Protein AF-A0A8B6X6P6-F1 (afdb_monomer)

Foldseek 3Di:
DDDDDDPPDPPPPDPDPDQADECCFFVLVVVVVCLVVQAKKWKDFAPRPWDIKIAHNVVQKIACVGPPLLVRLQDTPVRIDIDRDPVNVPDRPDIDGNLLSLLQSLQRNGQLRAHPPDDLFFFKAFCDDDPPVSHDDDPLLVVLNVDRPVGRGGNNVSCVLSVDDSSNSRSSVSSCVSSVRMDGDPPPPPPPPPPDPDPPPDDDDDDDDDDDDDDDDDDDDDDDDDDDDDDDDDDDDDDDDDDDDDDPPDDDDDDDDDDDDDDDDDDDDDPPVVVVSVVVVVVD

pLDDT: mean 73.46, std 26.28, range [28.66, 98.38]

Structure (mmCIF, N/CA/C/O backbone):
data_AF-A0A8B6X6P6-F1
#
_entry.id   AF-A0A8B6X6P6-F1
#
loop_
_atom_site.group_PDB
_atom_site.id
_atom_site.type_symbol
_atom_site.label_atom_id
_atom_site.label_alt_id
_atom_site.label_comp_id
_atom_site.label_asym_id
_atom_site.label_entity_id
_atom_site.label_seq_id
_atom_site.pdbx_PDB_ins_code
_atom_site.Cartn_x
_atom_site.Cartn_y
_atom_site.Cartn_z
_atom_site.occupancy
_atom_site.B_iso_or_equiv
_atom_site.auth_seq_id
_atom_site.auth_comp_id
_atom_site.auth_asym_id
_atom_site.auth_atom_id
_atom_site.pdbx_PDB_model_num
ATOM 1 N N . MET A 1 1 ? -16.900 46.673 -42.560 1.00 40.91 1 MET A N 1
ATOM 2 C CA . MET A 1 1 ? -17.359 46.522 -41.165 1.00 40.91 1 MET A CA 1
ATOM 3 C C . MET A 1 1 ? -17.853 45.088 -41.019 1.00 40.91 1 MET A C 1
ATOM 5 O O . MET A 1 1 ? -18.971 44.802 -41.412 1.00 40.91 1 MET A O 1
ATOM 9 N N . ILE A 1 2 ? -16.971 44.164 -40.625 1.00 42.88 2 ILE A N 1
ATOM 10 C CA . ILE A 1 2 ? -17.280 42.734 -40.453 1.00 42.88 2 ILE A CA 1
ATOM 11 C C . ILE A 1 2 ? -16.933 42.408 -39.001 1.00 42.88 2 ILE A C 1
ATOM 13 O O . ILE A 1 2 ? -15.774 42.523 -38.606 1.00 42.88 2 ILE A O 1
ATOM 17 N N . LEU A 1 3 ? -17.954 42.105 -38.202 1.00 45.19 3 LEU A N 1
ATOM 18 C CA . LEU A 1 3 ? -17.824 41.667 -36.816 1.00 45.19 3 LEU A CA 1
ATOM 19 C C . LEU A 1 3 ? -17.618 40.148 -36.821 1.00 45.19 3 LEU A C 1
ATOM 21 O O . LEU A 1 3 ? -18.523 39.408 -37.199 1.00 45.19 3 LEU A O 1
ATOM 25 N N . ASN A 1 4 ? -16.431 39.696 -36.415 1.00 47.56 4 ASN A N 1
ATOM 26 C CA . ASN A 1 4 ? -16.163 38.285 -36.150 1.00 47.56 4 ASN A CA 1
ATOM 27 C C . ASN A 1 4 ? -16.813 37.891 -34.819 1.00 47.56 4 ASN A C 1
ATOM 29 O O . ASN A 1 4 ? -16.356 38.290 -33.748 1.00 47.56 4 ASN A O 1
ATOM 33 N N . HIS A 1 5 ? -17.879 37.102 -34.918 1.00 50.84 5 HIS A N 1
ATOM 34 C CA . HIS A 1 5 ? -18.354 36.237 -33.848 1.00 50.84 5 HIS A CA 1
ATOM 35 C C . HIS A 1 5 ? -17.460 34.990 -33.738 1.00 50.84 5 HIS A C 1
ATOM 37 O O . HIS A 1 5 ? -16.803 34.599 -34.697 1.00 50.84 5 HIS A O 1
ATOM 43 N N . GLU A 1 6 ? -17.521 34.362 -32.562 1.00 46.78 6 GLU A N 1
ATOM 44 C CA . GLU A 1 6 ? -17.033 33.011 -32.236 1.00 46.78 6 GLU A CA 1
ATOM 45 C C . GLU A 1 6 ? -15.606 32.887 -31.679 1.00 46.78 6 GLU A C 1
ATOM 47 O O . GLU A 1 6 ? -14.701 32.296 -32.257 1.00 46.78 6 GLU A O 1
ATOM 52 N N . VAL A 1 7 ? -15.455 33.336 -30.429 1.00 47.88 7 VAL A N 1
ATOM 53 C CA . VAL A 1 7 ? -14.504 32.744 -29.475 1.00 47.88 7 VAL A CA 1
ATOM 54 C C . VAL A 1 7 ? -15.311 31.988 -28.415 1.00 47.88 7 VAL A C 1
ATOM 56 O O . VAL A 1 7 ? -15.393 32.393 -27.260 1.00 47.88 7 VAL A O 1
ATOM 59 N N . SER A 1 8 ? -15.931 30.873 -28.807 1.00 45.09 8 SER A N 1
ATOM 60 C CA . SER A 1 8 ? -16.431 29.869 -27.859 1.00 45.09 8 SER A CA 1
ATOM 61 C C . SER A 1 8 ? -15.290 28.911 -27.537 1.00 45.09 8 SER A C 1
ATOM 63 O O . SER A 1 8 ? -15.191 27.812 -28.077 1.00 45.09 8 SER A O 1
ATOM 65 N N . ARG A 1 9 ? -14.367 29.357 -26.677 1.00 46.16 9 ARG A N 1
ATOM 66 C CA . ARG A 1 9 ? -13.378 28.466 -26.064 1.00 46.16 9 ARG A CA 1
ATOM 67 C C . ARG A 1 9 ? -14.126 27.470 -25.187 1.00 46.16 9 ARG A C 1
ATOM 69 O O . ARG A 1 9 ? -14.722 27.855 -24.184 1.00 46.16 9 ARG A O 1
ATOM 76 N N . GLY A 1 10 ? -14.068 26.199 -25.577 1.00 40.34 10 GLY A N 1
ATOM 77 C CA . GLY A 1 10 ? -14.493 25.082 -24.751 1.00 40.34 10 GLY A CA 1
ATOM 78 C C . GLY A 1 10 ? -13.786 25.146 -23.403 1.00 40.34 10 GLY A C 1
ATOM 79 O O . GLY A 1 10 ? -12.567 25.001 -23.315 1.00 40.34 10 GLY A O 1
ATOM 80 N N . ILE A 1 11 ? -14.561 25.398 -22.353 1.00 48.38 11 ILE A N 1
ATOM 81 C CA . ILE A 1 11 ? -14.134 25.187 -20.977 1.00 48.38 11 ILE A CA 1
ATOM 82 C C . ILE A 1 11 ? -13.945 23.676 -20.854 1.00 48.38 11 ILE A C 1
ATOM 84 O O . ILE A 1 11 ? -14.919 22.930 -20.779 1.00 48.38 11 ILE A O 1
ATOM 88 N N . ALA A 1 12 ? -12.693 23.216 -20.921 1.00 48.53 12 ALA A N 1
ATOM 89 C CA . ALA A 1 12 ? -12.354 21.835 -20.620 1.00 48.53 12 ALA A CA 1
ATOM 90 C C . ALA A 1 12 ? -12.882 21.533 -19.213 1.00 48.53 12 ALA A C 1
ATOM 92 O O . ALA A 1 12 ? -12.489 22.191 -18.247 1.00 48.53 12 ALA A O 1
ATOM 93 N N . ALA A 1 13 ? -13.833 20.602 -19.120 1.00 45.75 13 ALA A N 1
ATOM 94 C CA . ALA A 1 13 ? -14.430 20.198 -17.860 1.00 45.75 13 ALA A CA 1
ATOM 95 C C . ALA A 1 13 ? -13.309 19.797 -16.896 1.00 45.75 13 ALA A C 1
ATOM 97 O O . ALA A 1 13 ? -12.538 18.879 -17.178 1.00 45.75 13 ALA A O 1
ATOM 98 N N . VAL A 1 14 ? -13.194 20.519 -15.780 1.00 45.69 14 VAL A N 1
ATOM 99 C CA . VAL A 1 14 ? -12.275 20.150 -14.703 1.00 45.69 14 VAL A CA 1
ATOM 100 C C . VAL A 1 14 ? -12.678 18.740 -14.264 1.00 45.69 14 VAL A C 1
ATOM 102 O O . VAL A 1 14 ? -13.837 18.556 -13.882 1.00 45.69 14 VAL A O 1
ATOM 105 N N . PRO A 1 15 ? -11.787 17.736 -14.356 1.00 58.09 15 PRO A N 1
ATOM 106 C CA . PRO A 1 15 ? -12.146 16.374 -13.999 1.00 58.09 15 PRO A CA 1
ATOM 107 C C . PRO A 1 15 ? -12.615 16.357 -12.545 1.00 58.09 15 PRO A C 1
ATOM 109 O O . PRO A 1 15 ? -11.975 16.942 -11.665 1.00 58.09 15 PRO A O 1
ATOM 112 N N . ALA A 1 16 ? -13.765 15.725 -12.308 1.00 6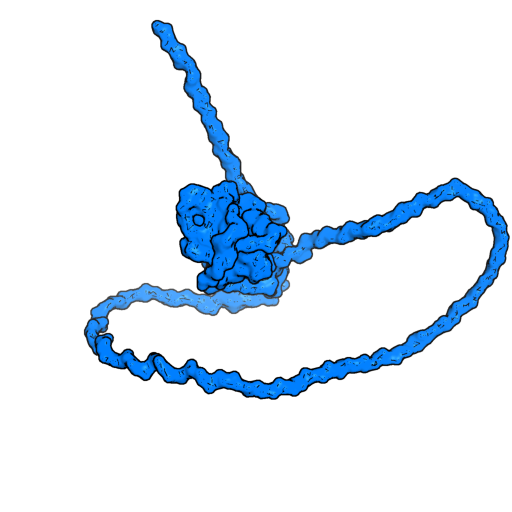7.25 16 ALA A N 1
ATOM 113 C CA . ALA A 1 16 ? -14.307 15.555 -10.971 1.00 67.25 16 ALA A CA 1
ATOM 114 C C . ALA A 1 16 ? -13.226 14.947 -10.067 1.00 67.25 16 ALA A C 1
ATOM 116 O O . ALA A 1 16 ? -12.569 13.974 -10.442 1.00 67.25 16 ALA A O 1
ATOM 117 N N . ARG A 1 17 ? -13.004 15.546 -8.891 1.00 72.62 17 ARG A N 1
ATOM 118 C CA . ARG A 1 17 ? -12.033 15.023 -7.924 1.00 72.62 17 ARG A CA 1
ATOM 119 C C . ARG A 1 17 ? -12.435 13.597 -7.555 1.00 72.62 17 ARG A C 1
ATOM 121 O O . ARG A 1 17 ? -13.562 13.382 -7.114 1.00 72.62 17 ARG A O 1
ATOM 128 N N . ALA A 1 18 ? -11.517 12.650 -7.731 1.00 82.19 18 ALA A N 1
ATOM 129 C CA . ALA A 1 18 ? -11.738 11.269 -7.332 1.00 82.19 18 ALA A CA 1
ATOM 130 C C . ALA A 1 18 ? -12.093 11.207 -5.837 1.00 82.19 18 ALA A C 1
ATOM 132 O O . ALA A 1 18 ? -11.419 11.809 -5.001 1.00 82.19 18 ALA A O 1
ATOM 133 N N . THR A 1 19 ? -13.170 10.499 -5.502 1.00 92.69 19 THR A N 1
ATOM 134 C CA . THR A 1 19 ? -13.645 10.333 -4.117 1.00 92.69 19 THR A CA 1
ATOM 135 C C . THR A 1 19 ? -13.066 9.095 -3.437 1.00 92.69 19 THR A C 1
ATOM 137 O O . THR A 1 19 ? -13.208 8.926 -2.228 1.00 92.69 19 THR A O 1
ATOM 140 N N . THR A 1 20 ? -12.439 8.214 -4.214 1.00 94.06 20 THR A N 1
ATOM 141 C CA . THR A 1 20 ? -11.883 6.931 -3.781 1.00 94.06 20 THR A CA 1
ATOM 142 C C . THR A 1 20 ? -10.526 6.712 -4.428 1.00 94.06 20 THR A C 1
ATOM 144 O O . THR A 1 20 ? -10.289 7.169 -5.544 1.00 94.06 20 THR A O 1
ATOM 147 N N . PHE A 1 21 ? -9.656 5.985 -3.737 1.00 93.69 21 PHE A N 1
ATOM 148 C CA . PHE A 1 21 ? -8.373 5.542 -4.259 1.00 93.69 21 PHE A CA 1
ATOM 149 C C . PHE A 1 21 ? -8.509 4.153 -4.887 1.00 93.69 21 PHE A C 1
ATOM 151 O O . PHE A 1 21 ? -8.857 3.190 -4.200 1.00 93.69 21 PHE A O 1
ATOM 158 N N . GLU A 1 22 ? -8.236 4.048 -6.183 1.00 94.81 22 GLU A N 1
ATOM 159 C CA . GLU A 1 22 ? -8.236 2.788 -6.922 1.00 94.81 22 GLU A CA 1
ATOM 160 C C . GLU A 1 22 ? -6.795 2.327 -7.157 1.00 94.81 22 GLU A C 1
ATOM 162 O O . GLU A 1 22 ? -5.965 3.061 -7.690 1.00 94.81 22 GLU A O 1
ATOM 167 N N . PHE A 1 23 ? -6.477 1.100 -6.738 1.00 93.44 23 PHE A N 1
ATOM 168 C CA . PHE A 1 23 ? -5.120 0.570 -6.874 1.00 93.44 23 PHE A CA 1
ATOM 169 C C . PHE A 1 23 ? -4.709 0.376 -8.338 1.00 93.44 23 PHE A C 1
ATOM 171 O O . PHE A 1 23 ? -3.537 0.585 -8.662 1.00 93.44 23 PHE A O 1
ATOM 178 N N . ALA A 1 24 ? -5.659 0.010 -9.206 1.00 92.56 24 ALA A N 1
ATOM 179 C CA . ALA A 1 24 ? -5.420 -0.220 -10.629 1.00 92.56 24 ALA A CA 1
ATOM 180 C C . ALA A 1 24 ? -4.914 1.042 -11.349 1.00 92.56 24 ALA A C 1
ATOM 182 O O . ALA A 1 24 ? -4.030 0.940 -12.197 1.00 92.56 24 ALA A O 1
ATOM 183 N N . ASP A 1 25 ? -5.383 2.216 -10.922 1.00 91.31 25 ASP A N 1
ATOM 184 C CA . ASP A 1 25 ? -5.021 3.525 -11.479 1.00 91.31 25 ASP A CA 1
ATOM 185 C C . ASP A 1 25 ? -3.768 4.138 -10.828 1.00 91.31 25 ASP A C 1
ATOM 187 O O . ASP A 1 25 ? -3.473 5.322 -10.989 1.00 91.31 25 ASP A O 1
ATOM 191 N N . SER A 1 26 ? -3.004 3.341 -10.078 1.00 93.38 26 SER A N 1
ATOM 192 C CA . SER A 1 26 ? -1.788 3.774 -9.385 1.00 93.38 26 SER A CA 1
ATOM 193 C C . SER A 1 26 ? -0.567 2.951 -9.807 1.00 93.38 26 SER A C 1
ATOM 195 O O . SER A 1 26 ? -0.678 1.946 -10.514 1.00 93.38 26 SER A O 1
ATOM 197 N N . LEU A 1 27 ? 0.617 3.316 -9.301 1.00 94.75 27 LEU A N 1
ATOM 198 C CA . LEU A 1 27 ? 1.827 2.494 -9.431 1.00 94.75 27 LEU A CA 1
ATOM 199 C C . LEU A 1 27 ? 1.611 1.048 -8.932 1.00 94.75 27 LEU A C 1
ATOM 201 O O . LEU A 1 27 ? 2.297 0.137 -9.390 1.00 94.75 27 LEU A O 1
ATOM 205 N N . LEU A 1 28 ? 0.636 0.799 -8.050 1.00 95.38 28 LEU A N 1
ATOM 206 C CA . LEU A 1 28 ? 0.322 -0.561 -7.617 1.00 95.38 28 LEU A CA 1
ATOM 207 C C . LEU A 1 28 ? -0.234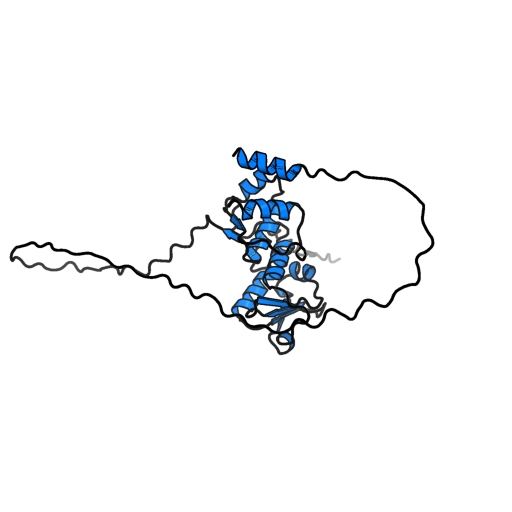 -1.419 -8.761 1.00 95.38 28 LEU A C 1
ATOM 209 O O . LEU A 1 28 ? 0.196 -2.557 -8.903 1.00 95.38 28 LEU A O 1
ATOM 213 N N . GLY A 1 29 ? -1.090 -0.872 -9.629 1.00 95.62 29 GLY A N 1
ATOM 214 C CA . GLY A 1 29 ? -1.592 -1.578 -10.812 1.00 95.62 29 GLY A CA 1
ATOM 215 C C . GLY A 1 29 ? -0.476 -1.955 -11.793 1.00 95.62 29 GLY A C 1
ATOM 216 O O . GLY A 1 29 ? -0.485 -3.042 -12.376 1.00 95.62 29 GLY A O 1
ATOM 217 N N . VAL A 1 30 ? 0.543 -1.097 -11.908 1.00 96.31 30 VAL A N 1
ATOM 218 C CA . VAL A 1 30 ? 1.766 -1.378 -12.678 1.00 96.31 30 VAL A CA 1
ATOM 219 C C . VAL A 1 30 ? 2.563 -2.520 -12.038 1.00 96.31 30 VAL A C 1
ATOM 221 O O . VAL A 1 30 ? 2.990 -3.436 -12.742 1.00 96.31 30 VAL A O 1
ATOM 224 N N . LEU A 1 31 ? 2.735 -2.516 -10.711 1.00 96.69 31 LEU A N 1
ATOM 225 C CA . LEU A 1 31 ? 3.406 -3.610 -10.000 1.00 96.69 31 LEU A CA 1
ATOM 226 C C . LEU A 1 31 ? 2.638 -4.930 -10.115 1.00 96.69 31 LEU A C 1
ATOM 228 O O . LEU A 1 31 ? 3.252 -5.955 -10.391 1.00 96.69 31 LEU A O 1
ATOM 232 N N . ASP A 1 32 ? 1.313 -4.905 -9.997 1.00 96.75 32 ASP A N 1
ATOM 233 C CA . ASP A 1 32 ? 0.463 -6.087 -10.157 1.00 96.75 32 ASP A CA 1
ATOM 234 C C . ASP A 1 32 ? 0.546 -6.647 -11.585 1.00 96.75 32 ASP A C 1
ATOM 236 O O . ASP A 1 32 ? 0.436 -7.855 -11.809 1.00 96.75 32 ASP A O 1
ATOM 240 N N . HIS A 1 33 ? 0.760 -5.791 -12.588 1.00 96.44 33 HIS A N 1
ATOM 241 C CA . HIS A 1 33 ? 1.069 -6.239 -13.943 1.00 96.44 33 HIS A CA 1
ATOM 242 C C . HIS A 1 33 ? 2.438 -6.931 -14.021 1.00 96.44 33 HIS A C 1
ATOM 244 O O . HIS A 1 33 ? 2.524 -8.037 -14.555 1.00 96.44 33 HIS A O 1
ATOM 250 N N . VAL A 1 34 ? 3.489 -6.335 -13.449 1.00 96.69 34 VAL A N 1
ATOM 251 C CA . VAL A 1 34 ? 4.835 -6.938 -13.396 1.00 96.69 34 VAL A CA 1
ATOM 252 C C . VAL A 1 34 ? 4.813 -8.285 -12.664 1.00 96.69 34 VAL A C 1
ATOM 254 O O . VAL A 1 34 ? 5.400 -9.255 -13.146 1.00 96.69 34 VAL A O 1
ATOM 257 N N . GLU A 1 35 ? 4.089 -8.386 -11.549 1.00 96.00 35 GLU A N 1
ATOM 258 C CA . GLU A 1 35 ? 3.930 -9.628 -10.789 1.00 96.00 35 GLU A CA 1
ATOM 259 C C . GLU A 1 35 ? 3.206 -10.716 -11.586 1.00 96.00 35 GLU A C 1
ATOM 261 O O . GLU A 1 35 ? 3.663 -11.859 -11.591 1.00 96.00 35 GLU A O 1
ATOM 266 N N . ARG A 1 36 ? 2.145 -10.370 -12.329 1.00 96.75 36 ARG A N 1
ATOM 267 C CA . ARG A 1 36 ? 1.447 -11.316 -13.218 1.00 96.75 36 ARG A CA 1
ATOM 268 C C . ARG A 1 36 ? 2.322 -11.819 -14.362 1.00 96.75 36 ARG A C 1
ATOM 270 O O . ARG A 1 36 ? 2.241 -12.993 -14.710 1.00 96.75 36 ARG A O 1
ATOM 277 N N . VAL A 1 37 ? 3.152 -10.953 -14.944 1.00 97.00 37 VAL A N 1
ATOM 278 C CA . VAL A 1 37 ? 4.117 -11.346 -15.987 1.00 97.00 37 VAL A CA 1
ATOM 279 C C . VAL A 1 37 ? 5.214 -12.242 -15.398 1.00 97.00 37 VAL A C 1
ATOM 281 O O . VAL A 1 37 ? 5.726 -13.136 -16.074 1.00 97.00 37 VAL A O 1
ATOM 284 N N . GLY A 1 38 ? 5.577 -12.028 -14.130 1.00 95.81 38 GLY A N 1
ATOM 285 C CA . GLY A 1 38 ? 6.521 -12.874 -13.404 1.00 95.81 38 GLY A CA 1
ATOM 286 C C . GLY A 1 38 ? 7.956 -12.775 -13.926 1.00 95.81 38 GLY A C 1
ATOM 287 O O . GLY A 1 38 ? 8.734 -13.717 -13.750 1.00 95.81 38 GLY A O 1
ATOM 288 N N . GLN A 1 39 ? 8.311 -11.668 -14.582 1.00 95.94 39 GLN A N 1
ATOM 289 C CA . GLN A 1 39 ? 9.662 -11.373 -15.064 1.00 95.94 39 GLN A CA 1
ATOM 290 C C . GLN A 1 39 ? 10.191 -10.093 -14.406 1.00 95.94 39 GLN A C 1
ATOM 292 O O . GLN A 1 39 ? 9.396 -9.182 -14.163 1.00 95.94 39 GLN A O 1
ATOM 297 N N . PRO A 1 40 ? 11.506 -9.997 -14.130 1.00 96.56 40 PRO A N 1
ATOM 298 C CA . PRO A 1 40 ? 12.106 -8.749 -13.685 1.00 96.56 40 PRO A CA 1
ATOM 299 C C . PRO A 1 40 ? 11.816 -7.617 -14.670 1.00 96.56 40 PRO A C 1
ATOM 301 O O . PRO A 1 40 ? 11.933 -7.798 -15.883 1.00 96.56 40 PRO A O 1
ATOM 304 N N . ALA A 1 41 ? 11.441 -6.458 -14.142 1.00 96.75 41 ALA A N 1
ATOM 305 C CA . ALA A 1 41 ? 11.107 -5.280 -14.924 1.00 96.75 41 ALA A CA 1
ATOM 306 C C . ALA A 1 41 ? 11.824 -4.051 -14.371 1.00 96.75 41 ALA A C 1
ATOM 308 O O . ALA A 1 41 ? 11.961 -3.885 -13.159 1.00 96.75 41 ALA A O 1
ATOM 309 N N . ARG A 1 42 ? 12.238 -3.157 -15.263 1.00 94.69 42 ARG A N 1
ATOM 310 C CA . ARG A 1 42 ? 12.709 -1.821 -14.921 1.00 94.69 42 ARG A CA 1
ATOM 311 C C . ARG A 1 42 ? 11.618 -0.809 -15.250 1.00 94.69 42 ARG A C 1
ATOM 313 O O . ARG A 1 42 ? 11.131 -0.767 -16.382 1.00 94.69 42 ARG A O 1
ATOM 320 N N . LEU A 1 43 ? 11.247 -0.021 -14.247 1.00 94.62 43 LEU A N 1
ATOM 321 C CA . LEU A 1 43 ? 10.254 1.041 -14.319 1.00 94.62 43 LEU A CA 1
ATOM 322 C C . LEU A 1 43 ? 10.989 2.378 -14.444 1.00 94.62 43 LEU A C 1
ATOM 324 O O . LEU A 1 43 ? 11.832 2.705 -13.606 1.00 94.62 43 LEU A O 1
ATOM 328 N N . THR A 1 44 ? 10.664 3.159 -15.466 1.00 92.88 44 THR A N 1
ATOM 329 C CA . THR A 1 44 ? 11.216 4.501 -15.703 1.00 92.88 44 THR A CA 1
ATOM 330 C C . THR A 1 44 ? 10.092 5.494 -15.973 1.00 92.88 44 THR A C 1
ATOM 332 O O . THR A 1 44 ? 9.011 5.112 -16.414 1.00 92.88 44 THR A O 1
ATOM 335 N N . LEU A 1 45 ? 10.327 6.782 -15.721 1.00 91.50 45 LEU A N 1
ATOM 336 C CA . LEU A 1 45 ? 9.382 7.819 -16.128 1.00 91.50 45 LEU A CA 1
ATOM 337 C C . LEU A 1 45 ? 9.497 8.072 -17.631 1.00 91.50 45 LEU A C 1
ATOM 339 O O . LEU A 1 45 ? 10.594 8.264 -18.173 1.00 91.50 45 LEU A O 1
ATOM 343 N N . ARG A 1 46 ? 8.354 8.108 -18.313 1.00 86.81 46 ARG A N 1
ATOM 344 C CA . ARG A 1 46 ? 8.271 8.514 -19.714 1.00 86.81 46 ARG A CA 1
ATOM 345 C C . ARG A 1 46 ? 8.750 9.959 -19.831 1.00 86.81 46 ARG A C 1
ATOM 347 O O . ARG A 1 46 ? 8.372 10.830 -19.056 1.00 86.81 46 ARG A O 1
ATOM 354 N N . GLY A 1 47 ? 9.654 10.194 -20.778 1.00 82.56 47 GLY A N 1
ATOM 355 C CA . GLY A 1 47 ? 10.374 11.465 -20.910 1.00 82.56 47 GLY A CA 1
ATOM 356 C C . GLY A 1 47 ? 11.788 11.461 -20.322 1.00 82.56 47 GLY A C 1
ATOM 357 O O . GLY A 1 47 ? 12.432 12.506 -20.318 1.00 82.56 47 GLY A O 1
ATOM 358 N N . GLY A 1 48 ? 12.287 10.311 -19.843 1.00 74.44 48 GLY A N 1
ATOM 359 C CA . GLY A 1 48 ? 13.701 10.128 -19.482 1.00 74.44 48 GLY A CA 1
ATOM 360 C C . GLY A 1 48 ? 14.147 10.927 -18.256 1.00 74.44 48 GLY A C 1
ATOM 361 O O . GLY A 1 48 ? 15.343 11.115 -18.037 1.00 74.44 48 GLY A O 1
ATOM 362 N N . ARG A 1 49 ? 13.197 11.429 -17.461 1.00 68.25 49 ARG A N 1
ATOM 363 C CA . ARG A 1 49 ? 13.495 12.155 -16.229 1.00 68.25 49 ARG A CA 1
ATOM 364 C C . ARG A 1 49 ? 13.709 11.162 -15.093 1.00 68.25 49 ARG A C 1
ATOM 366 O O . ARG A 1 49 ? 12.802 10.421 -14.735 1.00 68.25 49 ARG A O 1
ATOM 373 N N . GLY A 1 50 ? 14.894 11.208 -14.494 1.00 73.31 50 GLY A N 1
ATOM 374 C CA . GLY A 1 50 ? 15.210 10.464 -13.278 1.00 73.31 50 GLY A CA 1
ATOM 375 C C . GLY A 1 50 ? 15.729 9.046 -13.512 1.00 73.31 50 GLY A C 1
ATOM 376 O O . GLY A 1 50 ? 15.692 8.495 -14.611 1.00 73.31 50 GLY A O 1
ATOM 377 N N . GLN A 1 51 ? 16.264 8.471 -12.439 1.00 84.12 51 GLN A N 1
ATOM 378 C CA . GLN A 1 51 ? 16.726 7.088 -12.415 1.00 84.12 51 GLN A CA 1
ATOM 379 C C . GLN A 1 51 ? 15.513 6.150 -12.329 1.00 84.12 51 GLN A C 1
ATOM 381 O O . GLN A 1 51 ? 14.536 6.453 -11.649 1.00 84.12 51 GLN A O 1
ATOM 386 N N . GLY A 1 52 ? 15.554 5.030 -13.055 1.00 89.06 52 GLY A N 1
ATOM 387 C CA . GLY A 1 52 ? 14.515 4.000 -12.979 1.00 89.06 52 GLY A CA 1
ATOM 388 C C . GLY A 1 52 ? 14.708 3.066 -11.788 1.00 89.06 52 GLY A C 1
ATOM 389 O O . GLY A 1 52 ? 15.839 2.874 -11.347 1.00 89.06 52 GLY A O 1
ATOM 390 N N . MET A 1 53 ? 13.628 2.435 -11.327 1.00 94.69 53 MET A N 1
ATOM 391 C CA . MET A 1 53 ? 13.698 1.354 -10.339 1.00 94.69 53 MET A CA 1
ATOM 392 C C . MET A 1 53 ? 13.640 -0.011 -11.024 1.00 94.69 53 MET A C 1
ATOM 394 O O . MET A 1 53 ? 12.980 -0.163 -12.051 1.00 94.69 53 MET A O 1
ATOM 398 N N . THR A 1 54 ? 14.250 -1.021 -10.417 1.00 96.25 54 THR A N 1
ATOM 399 C CA . THR A 1 54 ? 14.139 -2.417 -10.856 1.00 96.25 54 THR A CA 1
ATOM 400 C C . THR A 1 54 ? 13.266 -3.195 -9.881 1.00 96.25 54 THR A C 1
ATOM 402 O O . THR A 1 54 ? 13.416 -3.070 -8.666 1.00 96.25 54 THR A O 1
ATOM 405 N N . VAL A 1 55 ? 12.362 -4.020 -10.397 1.00 96.94 55 VAL A N 1
ATOM 406 C CA . VAL A 1 55 ? 11.463 -4.881 -9.627 1.00 96.94 55 VAL A CA 1
ATOM 407 C C . VAL A 1 55 ? 11.650 -6.318 -10.090 1.00 96.94 55 VAL A C 1
ATOM 409 O O . VAL A 1 55 ? 11.512 -6.614 -11.272 1.00 96.94 55 VAL A O 1
ATOM 412 N N . ASP A 1 56 ? 11.935 -7.215 -9.150 1.00 97.00 56 ASP A N 1
ATOM 413 C CA . ASP A 1 56 ? 11.956 -8.658 -9.367 1.00 97.00 56 ASP A CA 1
ATOM 414 C C . ASP A 1 56 ? 10.758 -9.295 -8.639 1.00 97.00 56 ASP A C 1
ATOM 416 O O . ASP A 1 56 ? 10.795 -9.471 -7.411 1.00 97.00 56 ASP A O 1
ATOM 420 N N . PRO A 1 57 ? 9.689 -9.659 -9.371 1.00 96.31 57 PRO A N 1
ATOM 421 C CA . PRO A 1 57 ? 8.483 -10.212 -8.765 1.00 96.31 57 PRO A CA 1
ATOM 422 C C . PRO A 1 57 ? 8.686 -11.627 -8.207 1.00 96.31 57 PRO A C 1
ATOM 424 O O . PRO A 1 57 ? 8.022 -12.008 -7.245 1.00 96.31 57 PRO A O 1
ATOM 427 N N . ARG A 1 58 ? 9.627 -12.414 -8.752 1.00 95.56 58 ARG A N 1
ATOM 428 C CA . ARG A 1 58 ? 9.875 -13.793 -8.292 1.00 95.56 58 ARG A CA 1
ATOM 429 C C . ARG A 1 58 ? 10.592 -13.803 -6.955 1.00 95.56 58 ARG A C 1
ATOM 431 O O . ARG A 1 58 ? 10.241 -14.570 -6.063 1.00 95.56 58 ARG A O 1
ATOM 438 N N . ARG A 1 59 ? 11.594 -12.934 -6.814 1.00 95.94 59 ARG A N 1
ATOM 439 C CA . ARG A 1 59 ? 12.344 -12.774 -5.562 1.00 95.94 59 ARG A CA 1
ATOM 440 C C . ARG A 1 59 ? 11.611 -11.895 -4.552 1.00 95.94 59 ARG A C 1
ATOM 442 O O . ARG A 1 59 ? 12.030 -11.850 -3.400 1.00 95.94 59 ARG A O 1
ATOM 449 N N . ARG A 1 60 ? 10.536 -11.213 -4.970 1.00 96.81 60 ARG A N 1
ATOM 450 C CA . ARG A 1 60 ? 9.811 -10.195 -4.193 1.00 96.81 60 ARG A CA 1
ATOM 451 C C . ARG A 1 60 ? 10.745 -9.095 -3.694 1.00 96.81 60 ARG A C 1
ATOM 453 O O . ARG A 1 60 ? 10.684 -8.684 -2.533 1.00 96.81 60 ARG A O 1
ATOM 460 N N . LEU A 1 61 ? 11.616 -8.622 -4.582 1.00 96.94 61 LEU A N 1
ATOM 461 C CA . LEU A 1 61 ? 12.581 -7.566 -4.297 1.00 96.94 61 LEU A CA 1
ATOM 462 C C . LEU A 1 61 ? 12.394 -6.386 -5.253 1.00 96.94 61 LEU A C 1
ATOM 464 O O . LEU A 1 61 ? 12.007 -6.555 -6.405 1.00 96.94 61 LEU A O 1
ATOM 468 N N . CYS A 1 62 ? 12.739 -5.191 -4.793 1.00 96.19 62 CYS A N 1
ATOM 469 C CA . CYS A 1 62 ? 12.869 -3.991 -5.611 1.00 96.19 62 CYS A CA 1
ATOM 470 C C . CYS A 1 62 ? 14.172 -3.251 -5.285 1.00 96.19 62 CYS A C 1
ATOM 472 O O . CYS A 1 62 ? 14.639 -3.272 -4.146 1.00 96.19 62 CYS A O 1
ATOM 474 N N . ASP A 1 63 ? 14.761 -2.589 -6.272 1.00 95.44 63 ASP A N 1
ATOM 475 C CA . ASP A 1 63 ? 15.887 -1.680 -6.104 1.00 95.44 63 ASP A CA 1
ATOM 476 C 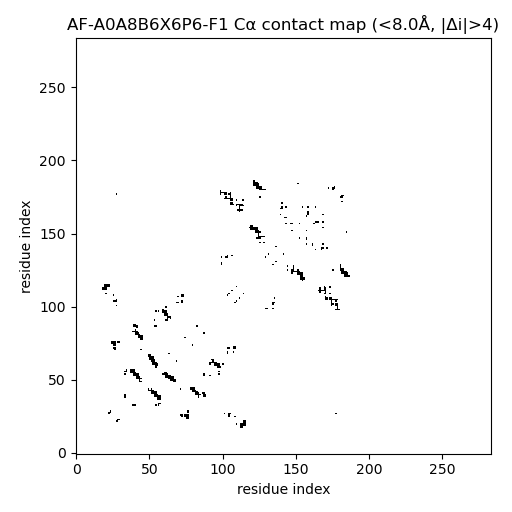C . ASP A 1 63 ? 15.475 -0.330 -6.656 1.00 95.44 63 ASP A C 1
ATOM 478 O O . ASP A 1 63 ? 15.192 -0.175 -7.842 1.00 95.44 63 ASP A O 1
ATOM 482 N N . VAL A 1 64 ? 15.423 0.644 -5.759 1.00 91.31 64 VAL A N 1
ATOM 483 C CA . VAL A 1 64 ? 15.008 1.999 -6.087 1.00 91.31 64 VAL A CA 1
ATOM 484 C C . VAL A 1 64 ? 16.117 2.739 -6.834 1.00 91.31 64 VAL A C 1
ATOM 486 O O . VAL A 1 64 ? 15.806 3.714 -7.487 1.00 91.31 64 VAL A O 1
ATOM 489 N N . ALA A 1 65 ? 17.383 2.301 -6.783 1.00 82.62 65 ALA A N 1
ATOM 490 C CA . ALA A 1 65 ? 18.503 2.823 -7.580 1.00 82.62 65 ALA A CA 1
ATOM 491 C C . ALA A 1 65 ? 18.565 4.363 -7.732 1.00 82.62 65 ALA A C 1
ATOM 493 O O . ALA A 1 65 ? 18.987 4.845 -8.773 1.00 82.62 65 ALA A O 1
ATOM 494 N N . GLY A 1 66 ? 18.139 5.117 -6.704 1.00 82.88 66 GLY A N 1
ATOM 495 C CA . GLY A 1 66 ? 18.080 6.589 -6.694 1.00 82.88 66 GLY A CA 1
ATOM 496 C C . GLY A 1 66 ? 16.867 7.223 -7.395 1.00 82.88 66 GLY A C 1
ATOM 497 O O . GLY A 1 66 ? 16.777 8.446 -7.468 1.00 82.88 66 GLY A O 1
ATOM 498 N N . ALA A 1 67 ? 15.910 6.417 -7.855 1.00 87.69 67 ALA A N 1
ATOM 499 C CA . ALA A 1 67 ? 14.593 6.862 -8.284 1.00 87.69 67 ALA A CA 1
ATOM 500 C C . ALA A 1 67 ? 13.863 7.606 -7.156 1.00 87.69 67 ALA A C 1
ATOM 502 O O . ALA A 1 67 ? 13.882 7.194 -5.990 1.00 87.69 67 ALA A O 1
ATOM 503 N N . ASP A 1 68 ? 13.173 8.679 -7.527 1.00 88.94 68 ASP A N 1
ATOM 504 C CA . ASP A 1 68 ? 12.271 9.390 -6.631 1.00 88.94 68 ASP A CA 1
ATOM 505 C C . ASP A 1 68 ? 10.954 8.607 -6.527 1.00 88.94 68 ASP A C 1
ATOM 507 O O . ASP A 1 68 ? 10.076 8.687 -7.390 1.00 88.94 68 ASP A O 1
ATOM 511 N N . VAL A 1 69 ? 10.856 7.772 -5.490 1.00 88.25 69 VAL A N 1
ATOM 512 C CA . VAL A 1 69 ? 9.675 6.927 -5.248 1.00 88.25 69 VAL A CA 1
ATOM 513 C C . VAL A 1 69 ? 8.439 7.778 -5.004 1.00 88.25 69 VAL A C 1
ATOM 515 O O . VAL A 1 69 ? 7.354 7.383 -5.418 1.00 88.25 69 VAL A O 1
ATOM 518 N N . ASP A 1 70 ? 8.592 8.929 -4.358 1.00 88.62 70 ASP A N 1
ATOM 519 C CA . ASP A 1 70 ? 7.469 9.779 -3.985 1.00 88.62 70 ASP A CA 1
ATOM 520 C C . ASP A 1 70 ? 6.868 10.399 -5.252 1.00 88.62 70 ASP A C 1
ATOM 522 O O . ASP A 1 70 ? 5.652 10.344 -5.455 1.00 88.62 70 ASP A O 1
ATOM 526 N N . LEU A 1 71 ? 7.726 10.857 -6.172 1.00 88.00 71 LEU A N 1
ATOM 527 C CA . LEU A 1 71 ? 7.320 11.289 -7.508 1.00 88.00 71 LEU A CA 1
ATOM 528 C C . LEU A 1 71 ? 6.634 10.158 -8.288 1.00 88.00 71 LEU A C 1
ATOM 530 O O . LEU A 1 71 ? 5.571 10.362 -8.869 1.00 88.00 71 LEU A O 1
ATOM 534 N N . LEU A 1 72 ? 7.199 8.950 -8.270 1.00 88.56 72 LEU A N 1
ATOM 535 C CA . LEU A 1 72 ? 6.618 7.779 -8.935 1.00 88.56 72 LEU A CA 1
ATOM 536 C C . LEU A 1 72 ? 5.249 7.372 -8.366 1.00 88.56 72 LEU A C 1
ATOM 538 O O . LEU A 1 72 ? 4.429 6.831 -9.100 1.00 88.56 72 LEU A O 1
ATOM 542 N N . CYS A 1 73 ? 4.989 7.636 -7.083 1.00 88.56 73 CYS A N 1
ATOM 543 C CA . CYS A 1 73 ? 3.689 7.385 -6.457 1.00 88.56 73 CYS A CA 1
ATOM 544 C C . CYS A 1 73 ? 2.638 8.445 -6.820 1.00 88.56 73 CYS A C 1
ATOM 546 O O . CYS A 1 73 ? 1.446 8.157 -6.738 1.00 88.56 73 CYS A O 1
ATOM 548 N N . ALA A 1 74 ? 3.065 9.655 -7.188 1.00 87.62 74 ALA A N 1
ATOM 549 C CA . ALA A 1 74 ? 2.186 10.760 -7.570 1.00 87.62 74 ALA A CA 1
ATOM 550 C C . ALA A 1 74 ? 1.890 10.811 -9.080 1.00 87.62 74 ALA A C 1
ATOM 552 O O . ALA A 1 74 ? 0.940 11.471 -9.504 1.00 87.62 74 ALA A O 1
ATOM 553 N N . ILE A 1 75 ? 2.716 10.150 -9.892 1.00 88.81 75 ILE A N 1
ATOM 554 C CA . ILE A 1 75 ? 2.587 10.112 -11.349 1.00 88.81 75 ILE A CA 1
ATOM 555 C C . ILE A 1 75 ? 1.554 9.066 -11.780 1.00 88.81 75 ILE A C 1
ATOM 557 O O . ILE A 1 75 ? 1.360 8.034 -11.136 1.00 88.81 75 ILE A O 1
ATOM 561 N N . ARG A 1 76 ? 0.883 9.349 -12.898 1.00 90.12 76 ARG A N 1
ATOM 562 C CA . ARG A 1 76 ? -0.118 8.464 -13.484 1.00 90.12 76 ARG A CA 1
ATOM 563 C C . ARG A 1 76 ? 0.537 7.218 -14.101 1.00 90.12 76 ARG A C 1
ATOM 565 O O . ARG A 1 76 ? 1.625 7.329 -14.667 1.00 90.12 76 ARG A O 1
ATOM 572 N N . PRO A 1 77 ? -0.101 6.037 -14.050 1.00 91.81 77 PRO A N 1
ATOM 573 C CA . PRO A 1 77 ? 0.469 4.801 -14.594 1.00 91.81 77 PRO A CA 1
ATOM 574 C C . PRO A 1 77 ? 0.890 4.901 -16.064 1.00 91.81 77 PRO A C 1
ATOM 576 O O . PRO A 1 77 ? 1.896 4.310 -16.457 1.00 91.81 77 PRO A O 1
ATOM 579 N N . GLU A 1 78 ? 0.155 5.664 -16.879 1.00 92.44 78 GLU A N 1
ATOM 580 C CA . GLU A 1 78 ? 0.452 5.864 -18.301 1.00 92.44 78 GLU A CA 1
ATOM 581 C C . GLU A 1 78 ? 1.789 6.565 -18.568 1.00 92.44 78 GLU A C 1
ATOM 583 O O . GLU A 1 78 ? 2.361 6.388 -19.646 1.00 92.44 78 GLU A O 1
ATOM 588 N N . ASP A 1 79 ? 2.306 7.309 -17.592 1.00 92.31 79 ASP A N 1
ATOM 589 C CA . ASP A 1 79 ? 3.588 8.008 -17.654 1.00 92.31 79 ASP A CA 1
ATOM 590 C C . ASP A 1 79 ? 4.751 7.129 -17.172 1.00 92.31 79 ASP A C 1
ATOM 592 O O . ASP A 1 79 ? 5.901 7.570 -17.134 1.00 92.31 79 ASP A O 1
ATOM 596 N N . ILE A 1 80 ? 4.488 5.865 -16.836 1.00 93.69 80 ILE A N 1
ATOM 597 C CA . ILE A 1 80 ? 5.498 4.897 -16.417 1.00 93.69 80 ILE A CA 1
ATOM 598 C C . ILE A 1 80 ? 5.797 3.962 -17.592 1.00 93.69 80 ILE A C 1
ATOM 600 O O . ILE A 1 80 ? 4.921 3.327 -18.183 1.00 93.69 80 ILE A O 1
ATOM 604 N N . ALA A 1 81 ? 7.063 3.899 -17.987 1.00 93.19 81 ALA A N 1
ATOM 605 C CA . ALA A 1 81 ? 7.559 2.958 -18.976 1.00 93.19 81 ALA A CA 1
ATOM 606 C C . ALA A 1 81 ? 8.064 1.690 -18.285 1.00 93.19 81 ALA A C 1
ATOM 608 O O . ALA A 1 81 ? 8.801 1.748 -17.300 1.00 93.19 81 ALA A O 1
ATOM 609 N N . LEU A 1 82 ? 7.674 0.543 -18.839 1.00 94.31 82 LEU A N 1
ATOM 610 C CA . LEU A 1 82 ? 8.127 -0.775 -18.414 1.00 94.31 82 LEU A CA 1
ATOM 611 C C . LEU A 1 82 ? 9.097 -1.344 -19.440 1.00 94.31 82 LEU A C 1
ATOM 613 O O . LEU A 1 82 ? 8.835 -1.314 -20.641 1.00 94.31 82 LEU A O 1
ATOM 617 N N . SER A 1 83 ? 10.196 -1.908 -18.954 1.00 93.25 83 SER A N 1
ATOM 618 C CA . SER A 1 83 ? 11.160 -2.637 -19.774 1.00 93.25 83 SER A CA 1
ATOM 619 C C . SER A 1 83 ? 11.550 -3.949 -19.093 1.00 93.25 83 SER A C 1
ATOM 621 O O . SER A 1 83 ? 11.881 -3.966 -17.913 1.00 93.25 83 SER A O 1
ATOM 623 N N . TYR A 1 84 ? 11.503 -5.057 -19.835 1.00 92.81 84 TYR A N 1
ATOM 624 C CA . TYR A 1 84 ? 11.787 -6.417 -19.336 1.00 92.81 84 TYR A CA 1
ATOM 625 C C . TYR A 1 84 ? 13.139 -6.967 -19.842 1.00 92.81 84 TYR A C 1
ATOM 627 O O . TYR A 1 84 ? 13.395 -8.169 -19.801 1.00 92.81 84 TYR A O 1
ATOM 635 N N . GLY A 1 85 ? 13.985 -6.089 -20.392 1.00 87.00 85 GLY A N 1
ATOM 636 C CA . GLY A 1 85 ? 15.247 -6.453 -21.043 1.00 87.00 85 GLY A CA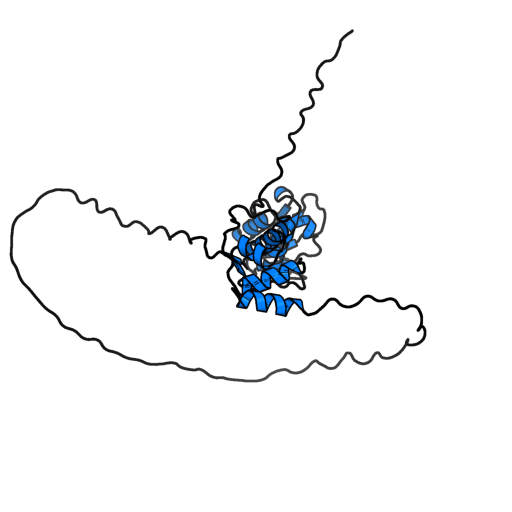 1
ATOM 637 C C . GLY A 1 85 ? 16.405 -6.718 -20.076 1.00 87.00 85 GLY A C 1
ATOM 638 O O . GLY A 1 85 ? 16.228 -6.805 -18.863 1.00 87.00 85 GLY A O 1
ATOM 639 N N . GLU A 1 86 ? 17.620 -6.796 -20.624 1.00 82.81 86 GLU A N 1
ATOM 640 C CA . GLU A 1 86 ? 18.857 -7.053 -19.866 1.00 82.81 86 GLU A CA 1
ATOM 641 C C . GLU A 1 86 ? 19.091 -6.054 -18.724 1.00 82.81 86 GLU A C 1
ATOM 643 O O . GLU A 1 86 ? 19.563 -6.433 -17.656 1.00 82.81 86 GLU A O 1
ATOM 648 N N . GLU A 1 87 ? 18.679 -4.795 -18.887 1.00 78.56 87 GLU A N 1
ATOM 649 C CA . GLU A 1 87 ? 18.759 -3.799 -17.813 1.00 78.56 87 GLU A CA 1
ATOM 650 C C . GLU A 1 87 ? 17.967 -4.194 -16.560 1.00 78.56 87 GLU A C 1
ATOM 652 O O . GLU A 1 87 ? 18.415 -3.940 -15.445 1.00 78.56 87 GLU A O 1
ATOM 657 N N . ALA A 1 88 ? 16.816 -4.852 -16.724 1.00 79.50 88 ALA A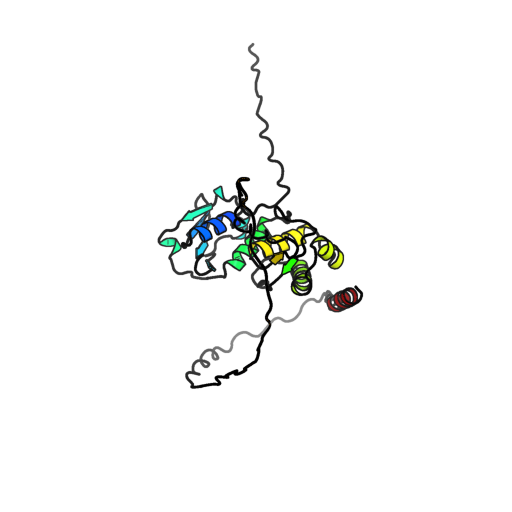 N 1
ATOM 658 C CA . ALA A 1 88 ? 16.006 -5.331 -15.608 1.00 79.50 88 ALA A CA 1
ATOM 659 C C . ALA A 1 88 ? 16.622 -6.558 -14.911 1.00 79.50 88 ALA A C 1
ATOM 661 O O . ALA A 1 88 ? 16.236 -6.892 -13.793 1.00 79.50 88 ALA A O 1
ATOM 662 N N . ARG A 1 89 ? 17.580 -7.228 -15.564 1.00 84.56 89 ARG A N 1
ATOM 663 C CA . ARG A 1 89 ? 18.303 -8.400 -15.045 1.00 84.56 89 ARG A CA 1
ATOM 664 C C . ARG A 1 89 ? 19.632 -8.040 -14.393 1.00 84.56 89 ARG A C 1
ATOM 666 O 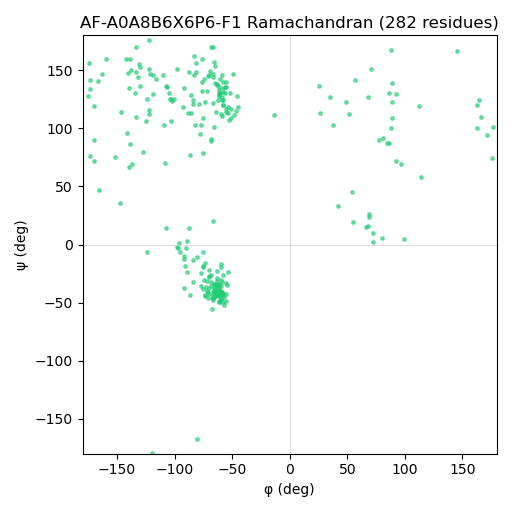O . ARG A 1 89 ? 20.278 -8.918 -13.821 1.00 84.56 89 ARG A O 1
ATOM 673 N N . GLN A 1 90 ? 20.045 -6.774 -14.469 1.00 84.75 90 GLN A N 1
ATOM 674 C CA . GLN A 1 90 ? 21.254 -6.318 -13.798 1.00 84.75 90 GLN A CA 1
ATOM 675 C C . GLN A 1 90 ? 21.157 -6.563 -12.285 1.00 84.75 90 GLN A C 1
ATOM 677 O O . GLN A 1 90 ? 20.072 -6.469 -11.699 1.00 84.75 90 GLN A O 1
ATOM 682 N N . PRO A 1 91 ? 22.284 -6.886 -11.629 1.00 88.12 91 PRO A N 1
ATOM 683 C CA . PRO A 1 91 ? 22.296 -7.123 -10.198 1.00 88.12 91 PRO A CA 1
ATOM 684 C C . PRO A 1 91 ? 21.835 -5.874 -9.444 1.00 88.12 91 PRO A C 1
ATOM 686 O O . PRO A 1 91 ? 22.329 -4.768 -9.657 1.00 88.12 91 PRO A O 1
ATOM 689 N N . MET A 1 92 ? 20.892 -6.080 -8.530 1.00 92.69 92 MET A N 1
ATOM 690 C CA . MET A 1 92 ? 20.376 -5.041 -7.645 1.00 92.69 92 MET A CA 1
ATOM 691 C C . MET A 1 92 ? 21.487 -4.597 -6.693 1.00 92.69 92 MET A C 1
ATOM 693 O O . MET A 1 92 ? 22.018 -5.410 -5.935 1.00 92.69 92 MET A O 1
ATOM 697 N N . LEU A 1 93 ? 21.821 -3.310 -6.712 1.00 91.75 93 LEU A N 1
ATOM 698 C CA . LEU A 1 93 ? 22.832 -2.718 -5.839 1.00 91.75 93 LEU A CA 1
ATOM 699 C C . LEU A 1 93 ? 22.317 -2.607 -4.403 1.00 91.75 93 LEU A C 1
ATOM 701 O O . LEU A 1 93 ? 23.076 -2.769 -3.448 1.00 91.75 93 LEU A O 1
ATOM 705 N N . ARG A 1 94 ? 21.026 -2.299 -4.239 1.00 93.12 94 ARG A N 1
ATOM 706 C CA . ARG A 1 94 ? 20.377 -2.112 -2.933 1.00 93.12 94 ARG A CA 1
ATOM 707 C C . ARG A 1 94 ? 19.009 -2.798 -2.908 1.00 93.12 94 ARG A C 1
ATOM 709 O O . ARG A 1 94 ? 17.988 -2.108 -2.859 1.00 93.12 94 ARG A O 1
ATOM 716 N N . PRO A 1 95 ? 18.967 -4.143 -2.918 1.00 95.44 95 PRO A N 1
ATOM 717 C CA . PRO A 1 95 ? 17.710 -4.877 -2.899 1.00 95.44 95 PRO A CA 1
ATOM 718 C C . PRO A 1 95 ? 16.919 -4.580 -1.620 1.00 95.44 95 PRO A C 1
ATOM 720 O O . PRO A 1 95 ? 17.460 -4.567 -0.512 1.00 95.44 95 PRO A O 1
ATOM 723 N N . ARG A 1 96 ? 15.618 -4.350 -1.776 1.00 95.56 96 ARG A N 1
ATOM 724 C CA . ARG A 1 96 ? 14.651 -4.138 -0.694 1.00 95.56 96 ARG A CA 1
ATOM 725 C C . ARG A 1 96 ? 13.442 -5.049 -0.891 1.00 95.56 96 ARG A C 1
ATOM 727 O O . ARG A 1 96 ? 13.136 -5.370 -2.035 1.00 95.56 96 ARG A O 1
ATOM 734 N N . PRO A 1 97 ? 12.732 -5.446 0.175 1.00 96.88 97 PRO A N 1
ATOM 735 C CA . PRO A 1 97 ? 11.486 -6.193 0.042 1.00 96.88 97 PRO A CA 1
ATOM 736 C C . PRO A 1 97 ? 10.451 -5.420 -0.779 1.00 96.88 97 PRO A C 1
ATOM 738 O O . PRO A 1 97 ? 10.204 -4.244 -0.517 1.00 96.88 97 PRO A O 1
ATOM 741 N N . LEU A 1 98 ? 9.788 -6.092 -1.720 1.00 96.81 98 LEU A N 1
ATOM 742 C CA . LEU A 1 98 ? 8.744 -5.486 -2.552 1.00 96.81 98 LEU A CA 1
ATOM 743 C C . LEU A 1 98 ? 7.574 -4.946 -1.710 1.00 96.81 98 LEU A C 1
ATOM 745 O O . LEU A 1 98 ? 6.992 -3.918 -2.046 1.00 96.81 98 LEU A O 1
ATOM 749 N N . ALA A 1 99 ? 7.290 -5.572 -0.565 1.00 97.19 99 ALA A N 1
ATOM 750 C CA . ALA A 1 99 ? 6.297 -5.087 0.393 1.00 97.19 99 ALA A CA 1
ATOM 751 C C . ALA A 1 99 ? 6.604 -3.667 0.920 1.00 97.19 99 ALA A C 1
ATOM 753 O O . ALA A 1 99 ? 5.674 -2.900 1.159 1.00 97.19 99 ALA A O 1
ATOM 754 N N . GLU A 1 100 ? 7.882 -3.274 1.047 1.00 96.56 100 GLU A N 1
ATOM 755 C CA . GLU A 1 100 ? 8.255 -1.903 1.440 1.00 96.56 100 GLU A CA 1
ATOM 756 C C . GLU A 1 100 ? 7.849 -0.879 0.370 1.00 96.56 100 GLU A C 1
ATOM 758 O O . GLU A 1 100 ? 7.371 0.210 0.693 1.00 96.56 100 GLU A O 1
ATOM 763 N N . LEU A 1 101 ? 8.023 -1.228 -0.907 1.00 96.38 101 LEU A N 1
ATOM 764 C CA . LEU A 1 101 ? 7.599 -0.384 -2.021 1.00 96.38 101 LEU A CA 1
ATOM 765 C C . LEU A 1 101 ? 6.071 -0.296 -2.083 1.00 96.38 101 LEU A C 1
ATOM 767 O O . LEU A 1 101 ? 5.531 0.804 -2.171 1.00 96.38 101 LEU A O 1
ATOM 771 N N . ARG A 1 102 ? 5.370 -1.429 -1.958 1.00 97.38 102 ARG A N 1
ATOM 772 C CA . ARG A 1 102 ? 3.900 -1.462 -1.947 1.00 97.38 102 ARG A CA 1
ATOM 773 C C . ARG A 1 102 ? 3.320 -0.639 -0.790 1.00 97.38 102 ARG A C 1
ATOM 775 O O . ARG A 1 102 ? 2.373 0.114 -1.006 1.00 97.38 102 ARG A O 1
ATOM 782 N N . TRP A 1 103 ? 3.940 -0.681 0.396 1.00 97.75 103 TRP A N 1
ATOM 783 C CA . TRP A 1 103 ? 3.585 0.202 1.514 1.00 97.75 103 TRP A CA 1
ATOM 784 C C . TRP A 1 103 ? 3.693 1.678 1.131 1.00 97.75 103 TRP A C 1
ATOM 786 O O . TRP A 1 103 ? 2.742 2.431 1.321 1.00 97.75 103 TRP A O 1
ATOM 796 N N . ARG A 1 104 ? 4.841 2.103 0.581 1.00 96.25 104 ARG A N 1
ATOM 797 C CA . ARG A 1 104 ? 5.071 3.500 0.169 1.00 96.25 104 ARG A CA 1
ATOM 798 C C . ARG A 1 104 ? 4.034 3.968 -0.846 1.00 96.25 104 ARG A C 1
ATOM 800 O O . ARG A 1 104 ? 3.491 5.054 -0.677 1.00 96.25 104 ARG A O 1
ATOM 807 N N . ILE A 1 105 ? 3.718 3.127 -1.829 1.00 95.94 105 ILE A N 1
ATOM 808 C CA . ILE A 1 105 ? 2.707 3.416 -2.851 1.00 95.94 105 ILE A CA 1
ATOM 809 C C . ILE A 1 105 ? 1.332 3.610 -2.223 1.00 95.94 105 ILE A C 1
ATOM 811 O O . ILE A 1 105 ? 0.687 4.615 -2.493 1.00 95.94 105 ILE A O 1
ATOM 815 N N . GLY A 1 106 ? 0.887 2.698 -1.356 1.00 96.56 106 GLY A N 1
ATOM 816 C CA . GLY A 1 106 ? -0.410 2.851 -0.693 1.00 96.56 106 GLY A CA 1
ATOM 817 C C . GLY A 1 106 ? -0.449 4.054 0.257 1.00 96.56 106 GLY A C 1
ATOM 818 O O . GLY A 1 106 ? -1.448 4.770 0.311 1.00 96.56 106 GLY A O 1
ATOM 819 N N . TYR A 1 107 ? 0.648 4.324 0.968 1.00 97.06 107 TYR A N 1
ATOM 820 C CA . TYR A 1 107 ? 0.728 5.428 1.924 1.00 97.06 107 TYR A CA 1
ATOM 821 C C . TYR A 1 107 ? 0.751 6.798 1.237 1.00 97.06 107 TYR A C 1
ATOM 823 O O . TYR A 1 107 ? 0.051 7.710 1.659 1.00 97.06 107 TYR A O 1
ATOM 831 N N . LEU A 1 108 ? 1.552 6.969 0.188 1.00 95.25 108 LEU A N 1
ATOM 832 C CA . LEU A 1 108 ? 1.689 8.253 -0.503 1.00 95.25 108 LEU A CA 1
ATOM 833 C C . LEU A 1 108 ? 0.623 8.424 -1.588 1.00 95.25 108 LEU A C 1
ATOM 835 O O . LEU A 1 108 ? -0.000 9.478 -1.671 1.00 95.25 108 LEU A O 1
ATOM 839 N N . GLY A 1 109 ? 0.370 7.375 -2.372 1.00 93.88 109 GLY A N 1
ATOM 840 C CA . GLY A 1 109 ? -0.547 7.404 -3.511 1.00 93.88 109 GLY A CA 1
ATOM 841 C C . GLY A 1 109 ? -2.020 7.527 -3.126 1.00 93.88 109 GLY A C 1
ATOM 842 O O . GLY A 1 109 ? -2.790 8.113 -3.878 1.00 93.88 109 GLY A O 1
ATOM 843 N N . SER A 1 110 ? -2.426 7.048 -1.942 1.00 95.12 110 SER A N 1
ATOM 844 C CA . SER A 1 110 ? -3.830 7.169 -1.521 1.00 95.12 110 SER A CA 1
ATOM 845 C C . SER A 1 110 ? -4.261 8.602 -1.227 1.00 95.12 110 SER A C 1
ATOM 847 O O . SER A 1 110 ? -5.455 8.892 -1.271 1.00 95.12 110 SER A O 1
ATOM 849 N N . GLY A 1 111 ? -3.335 9.491 -0.843 1.00 93.56 111 GLY A N 1
ATOM 850 C CA . GLY A 1 111 ? -3.679 10.838 -0.374 1.00 93.56 111 GLY A CA 1
ATOM 851 C C . GLY A 1 111 ? -4.685 10.849 0.789 1.00 93.56 111 GLY A C 1
ATOM 852 O O . GLY A 1 111 ? -5.354 11.850 1.004 1.00 93.56 111 GLY A O 1
ATOM 853 N N . GLY A 1 112 ? -4.839 9.724 1.506 1.00 95.19 112 GLY A N 1
ATOM 854 C CA . GLY A 1 112 ? -5.856 9.531 2.545 1.00 95.19 112 GLY A CA 1
ATOM 855 C C . GLY A 1 112 ? -7.306 9.373 2.061 1.00 95.19 112 GLY A C 1
ATOM 856 O O . GLY A 1 112 ? -8.237 9.337 2.875 1.00 95.19 112 GLY A O 1
ATOM 857 N N . LEU A 1 113 ? -7.513 9.216 0.753 1.00 96.31 113 LEU A N 1
ATOM 858 C CA . LEU A 1 113 ? -8.790 8.778 0.202 1.00 96.31 113 LEU A CA 1
ATOM 859 C C . LEU A 1 113 ? -9.076 7.321 0.609 1.00 96.31 113 LEU A C 1
ATOM 861 O O . LEU A 1 113 ? -8.152 6.512 0.734 1.00 96.31 113 LEU A O 1
ATOM 865 N N . PRO A 1 114 ? -10.352 6.955 0.818 1.00 96.69 114 PRO A N 1
ATOM 866 C CA . PRO A 1 114 ? -10.722 5.573 1.089 1.00 96.69 114 PRO A CA 1
ATOM 867 C C . PRO A 1 114 ? -10.426 4.691 -0.130 1.00 96.69 114 PRO A C 1
ATOM 869 O O . PRO A 1 114 ? -10.707 5.072 -1.267 1.00 96.69 114 PRO A O 1
ATOM 872 N N . VAL A 1 115 ? -9.894 3.492 0.112 1.00 96.50 115 VAL A N 1
ATOM 873 C CA . VAL A 1 115 ? -9.644 2.499 -0.942 1.00 96.50 115 VAL A CA 1
ATOM 874 C C . VAL A 1 115 ? -10.975 2.075 -1.565 1.00 96.50 115 VAL A C 1
ATOM 876 O O . VAL A 1 115 ? -11.953 1.836 -0.851 1.00 96.50 115 VAL A O 1
ATOM 879 N N . GLN A 1 116 ? -11.036 1.960 -2.886 1.00 95.12 116 GLN A N 1
ATOM 880 C CA . GLN A 1 116 ? -12.233 1.514 -3.591 1.00 95.12 116 GLN A CA 1
ATOM 881 C C . GLN A 1 116 ? -12.688 0.135 -3.088 1.00 95.12 116 GLN A C 1
ATOM 883 O O . GLN A 1 116 ? -11.887 -0.770 -2.849 1.00 95.12 116 GLN A O 1
ATOM 888 N N . GLY A 1 117 ? -13.994 -0.013 -2.861 1.00 92.94 117 GLY A N 1
ATOM 889 C CA . GLY A 1 117 ? -14.568 -1.234 -2.291 1.00 92.94 117 GLY A CA 1
ATOM 890 C C . GLY A 1 117 ? -14.283 -1.435 -0.798 1.00 92.94 117 GLY A C 1
ATOM 891 O O . GLY A 1 117 ? -14.695 -2.451 -0.242 1.00 92.94 117 GLY A O 1
ATOM 892 N N . SER A 1 118 ? -13.599 -0.499 -0.128 1.00 94.06 118 SER A N 1
ATOM 893 C CA . SER A 1 118 ? -13.491 -0.501 1.331 1.00 94.06 118 SER A CA 1
ATOM 894 C C . SER A 1 118 ? -14.686 0.134 2.018 1.00 94.06 118 SER A C 1
ATOM 896 O O . SER A 1 118 ? -15.298 1.082 1.528 1.00 94.06 118 SER A O 1
ATOM 898 N N . SER A 1 119 ? -15.019 -0.419 3.179 1.00 94.88 119 SER A N 1
ATOM 899 C CA . SER A 1 119 ? -16.064 0.089 4.049 1.00 94.88 119 SER A CA 1
ATOM 900 C C . SER A 1 119 ? -15.455 0.534 5.367 1.00 94.88 119 SER A C 1
ATOM 902 O O . SER A 1 119 ? -14.614 -0.148 5.944 1.00 94.88 119 SER A O 1
ATOM 904 N N . ARG A 1 120 ? -15.963 1.632 5.934 1.00 95.56 120 ARG A N 1
ATOM 905 C CA . ARG A 1 120 ? -15.615 2.045 7.307 1.00 95.56 120 ARG A CA 1
ATOM 906 C C . ARG A 1 120 ? -15.976 0.990 8.365 1.00 95.56 120 ARG A C 1
ATOM 908 O O . ARG A 1 120 ? -15.526 1.077 9.504 1.00 95.56 120 ARG A O 1
ATOM 915 N N . PHE A 1 121 ? -16.833 0.037 8.004 1.00 96.69 121 PHE A N 1
ATOM 916 C CA . PHE A 1 121 ? -17.250 -1.069 8.856 1.00 96.69 121 PHE A CA 1
ATOM 917 C C . PHE A 1 121 ? -16.440 -2.348 8.614 1.00 96.69 121 PHE A C 1
ATOM 919 O O . PHE A 1 121 ? -16.710 -3.347 9.274 1.00 96.69 121 PHE A O 1
ATOM 926 N N . ASP A 1 122 ? -15.460 -2.331 7.703 1.00 96.69 122 ASP A N 1
ATOM 927 C CA . ASP A 1 122 ? -14.516 -3.436 7.522 1.00 96.69 122 ASP A CA 1
ATOM 928 C C . ASP A 1 122 ? -13.783 -3.691 8.839 1.00 96.69 122 ASP A C 1
ATOM 930 O O . ASP A 1 122 ? -13.190 -2.768 9.401 1.00 96.69 122 ASP A O 1
ATOM 934 N N . VAL A 1 123 ? -13.853 -4.929 9.334 1.00 97.56 123 VAL A N 1
ATOM 935 C CA . VAL A 1 123 ? -13.134 -5.391 10.526 1.00 97.56 123 VAL A CA 1
ATOM 936 C C . VAL A 1 123 ? -11.782 -5.887 10.067 1.00 97.56 123 VAL A C 1
ATOM 938 O O . VAL A 1 123 ? -11.695 -6.883 9.348 1.00 97.56 123 VAL A O 1
ATOM 941 N N . VAL A 1 124 ? -10.738 -5.176 10.470 1.00 97.69 124 VAL A N 1
ATOM 942 C CA . VAL A 1 124 ? -9.398 -5.358 9.920 1.00 97.69 124 VAL A CA 1
ATOM 943 C C . VAL A 1 124 ? -8.415 -5.733 11.017 1.00 97.69 124 VAL A C 1
ATOM 945 O O . VAL A 1 124 ? -8.535 -5.283 12.161 1.00 97.69 124 VAL A O 1
ATOM 948 N N . ARG A 1 125 ? -7.433 -6.554 10.657 1.00 97.88 125 ARG A N 1
ATOM 949 C CA . ARG A 1 125 ? -6.293 -6.922 11.496 1.00 97.88 125 ARG A CA 1
ATOM 950 C C . ARG A 1 125 ? -5.009 -6.717 10.704 1.00 97.88 125 ARG A C 1
ATOM 952 O O . ARG A 1 125 ? -4.937 -7.124 9.550 1.00 97.88 125 ARG A O 1
ATOM 959 N N . PHE A 1 126 ? -3.993 -6.135 11.334 1.00 98.06 126 PHE A N 1
ATOM 960 C CA . PHE A 1 126 ? -2.636 -6.173 10.789 1.00 98.06 126 PHE A CA 1
ATOM 961 C C . PHE A 1 126 ? -1.965 -7.488 11.194 1.00 98.06 126 PHE A C 1
ATOM 963 O O . PHE A 1 126 ? -1.930 -7.808 12.382 1.00 98.06 126 PHE A O 1
ATOM 970 N N . THR A 1 127 ? -1.476 -8.260 10.224 1.00 97.75 127 THR A N 1
ATOM 971 C CA . THR A 1 127 ? -0.815 -9.551 10.483 1.00 97.75 127 THR A CA 1
ATOM 972 C C . THR A 1 127 ? 0.588 -9.347 11.035 1.00 97.75 127 THR A C 1
ATOM 974 O O . THR A 1 127 ? 0.993 -10.053 11.953 1.00 97.75 127 THR A O 1
ATOM 977 N N . ASP A 1 128 ? 1.292 -8.334 10.525 1.00 96.69 128 ASP A N 1
ATOM 978 C CA . ASP A 1 128 ? 2.685 -8.044 10.843 1.00 96.69 128 ASP A CA 1
ATOM 979 C C . ASP A 1 128 ? 2.938 -6.535 10.930 1.00 96.69 128 ASP A C 1
ATOM 981 O O . ASP A 1 128 ? 2.202 -5.713 10.374 1.00 96.69 128 ASP A O 1
ATOM 985 N N . TRP A 1 129 ? 4.025 -6.167 11.614 1.00 96.88 129 TRP A N 1
ATOM 986 C CA . TRP A 1 129 ? 4.479 -4.781 11.677 1.00 96.88 129 TRP A CA 1
ATOM 987 C C . TRP A 1 129 ? 5.367 -4.447 10.472 1.00 96.88 129 TRP A C 1
ATOM 989 O O . TRP A 1 129 ? 6.359 -5.139 10.232 1.00 96.88 129 TRP A O 1
ATOM 999 N N . PRO A 1 130 ? 5.080 -3.358 9.738 1.00 96.69 130 PRO A N 1
ATOM 1000 C CA . PRO A 1 130 ? 5.984 -2.856 8.710 1.00 96.69 130 PRO A CA 1
ATOM 1001 C C . PRO A 1 130 ? 7.294 -2.343 9.336 1.00 96.69 130 PRO A C 1
ATOM 1003 O O . PRO A 1 130 ? 7.336 -1.927 10.496 1.00 96.69 130 PRO A O 1
ATOM 1006 N N . ASN A 1 131 ? 8.377 -2.300 8.554 1.00 95.94 131 ASN A N 1
ATOM 1007 C CA . ASN A 1 131 ? 9.641 -1.710 9.002 1.00 95.94 131 ASN A CA 1
ATOM 1008 C C . ASN A 1 131 ? 9.571 -0.170 9.004 1.00 95.94 131 ASN A C 1
ATOM 1010 O O . ASN A 1 131 ? 10.082 0.499 8.102 1.00 95.94 131 ASN A O 1
ATOM 1014 N N . LEU A 1 132 ? 8.934 0.393 10.033 1.00 95.56 132 LEU A N 1
ATOM 1015 C CA . LEU A 1 132 ? 8.685 1.831 10.160 1.00 95.56 132 LEU A CA 1
ATOM 1016 C C . LEU A 1 132 ? 9.968 2.674 10.133 1.00 95.56 132 LEU A C 1
ATOM 1018 O O . LEU A 1 132 ? 9.935 3.795 9.645 1.00 95.56 132 LEU A O 1
ATOM 1022 N N . SER A 1 133 ? 11.128 2.129 10.522 1.00 94.44 133 SER A N 1
ATOM 1023 C CA . SER A 1 133 ? 12.407 2.864 10.456 1.00 94.44 133 SER A CA 1
ATOM 1024 C C . SER A 1 133 ? 12.795 3.327 9.042 1.00 94.44 133 SER A C 1
ATOM 1026 O O . SER A 1 133 ? 13.620 4.224 8.885 1.00 94.44 133 SER A O 1
ATOM 1028 N N . ARG A 1 134 ? 12.212 2.717 8.000 1.00 91.69 134 ARG A N 1
ATOM 1029 C CA . ARG A 1 134 ? 12.528 2.979 6.583 1.00 91.69 134 ARG A CA 1
ATOM 1030 C C . ARG A 1 134 ? 11.312 3.392 5.756 1.00 91.69 134 ARG A C 1
ATOM 1032 O O . ARG A 1 134 ? 11.461 3.725 4.573 1.00 91.69 134 ARG A O 1
ATOM 1039 N N . LEU A 1 135 ? 10.123 3.334 6.346 1.00 95.56 135 LEU A N 1
ATOM 1040 C CA . LEU A 1 135 ? 8.852 3.554 5.671 1.00 95.56 135 LEU A CA 1
ATOM 1041 C C . LEU A 1 135 ? 8.220 4.869 6.130 1.00 95.56 135 LEU A C 1
ATOM 1043 O O . LEU A 1 135 ? 8.377 5.242 7.292 1.00 95.56 135 LEU A O 1
ATOM 1047 N N . PRO A 1 136 ? 7.505 5.576 5.238 1.00 95.31 136 PRO A N 1
ATOM 1048 C CA . PRO A 1 136 ? 6.775 6.772 5.622 1.00 95.31 136 PRO A CA 1
ATOM 1049 C C . PRO A 1 136 ? 5.720 6.403 6.669 1.00 95.31 136 PRO A C 1
ATOM 1051 O O . PRO A 1 136 ? 4.944 5.461 6.483 1.00 95.31 136 PRO A O 1
ATOM 1054 N N . HIS A 1 137 ? 5.740 7.128 7.784 1.00 96.50 137 HIS A N 1
ATOM 1055 C CA . HIS A 1 137 ? 4.814 6.972 8.896 1.00 96.50 137 HIS A CA 1
ATOM 1056 C C . HIS A 1 137 ? 4.785 8.248 9.742 1.00 96.50 137 HIS A C 1
ATOM 1058 O O . HIS A 1 137 ? 5.713 9.055 9.700 1.00 96.50 137 HIS A O 1
ATOM 1064 N N . ASP A 1 138 ? 3.719 8.411 10.515 1.00 96.12 138 ASP A N 1
ATOM 1065 C CA . ASP A 1 138 ? 3.614 9.382 11.599 1.00 96.12 138 ASP A CA 1
ATOM 1066 C C . ASP A 1 138 ? 3.358 8.664 12.940 1.00 96.12 138 ASP A C 1
ATOM 1068 O O . ASP A 1 138 ? 3.314 7.431 13.011 1.00 96.12 138 ASP A O 1
ATOM 1072 N N . GLU A 1 139 ? 3.218 9.420 14.030 1.00 97.19 139 GLU A N 1
ATOM 1073 C CA . GLU A 1 139 ? 2.927 8.850 15.354 1.00 97.19 139 GLU A CA 1
ATOM 1074 C C . GLU A 1 139 ? 1.580 8.104 15.376 1.00 97.19 139 GLU A C 1
ATOM 1076 O O . GLU A 1 139 ? 1.445 7.050 16.004 1.00 97.19 139 GLU A O 1
ATOM 1081 N N . ASP A 1 140 ? 0.594 8.608 14.631 1.00 97.88 140 ASP A N 1
ATOM 1082 C CA . ASP A 1 140 ? -0.730 7.999 14.520 1.00 97.88 140 ASP A CA 1
ATOM 1083 C C . ASP A 1 140 ? -0.675 6.622 13.846 1.00 97.88 140 ASP A C 1
ATOM 1085 O O . ASP A 1 140 ? -1.382 5.704 14.269 1.00 97.88 140 ASP A O 1
ATOM 1089 N N . CYS A 1 141 ? 0.226 6.429 12.880 1.00 97.94 141 CYS A N 1
ATOM 1090 C CA . CYS A 1 141 ? 0.517 5.128 12.284 1.00 97.94 141 CYS A CA 1
ATOM 1091 C C . CYS A 1 141 ? 0.918 4.089 13.337 1.00 97.94 141 CYS A C 1
ATOM 1093 O O . CYS A 1 141 ? 0.331 3.008 13.387 1.00 97.94 141 CYS A O 1
ATOM 1095 N N . VAL A 1 142 ? 1.840 4.428 14.244 1.00 98.00 142 VAL A N 1
ATOM 1096 C CA . VAL A 1 142 ? 2.282 3.517 15.318 1.00 98.00 142 VAL A CA 1
ATOM 1097 C C . VAL A 1 142 ? 1.116 3.147 16.234 1.00 98.00 142 VAL A C 1
ATOM 1099 O O . VAL A 1 142 ? 0.943 1.980 16.591 1.00 98.00 142 VAL A O 1
ATOM 1102 N N . ARG A 1 143 ? 0.289 4.130 16.601 1.00 97.88 143 ARG A N 1
ATOM 1103 C CA . ARG A 1 143 ? -0.866 3.936 17.488 1.00 97.88 143 ARG A CA 1
ATOM 1104 C C . ARG A 1 143 ? -1.926 3.041 16.853 1.00 97.88 143 ARG A C 1
ATOM 1106 O O . ARG A 1 143 ? -2.440 2.139 17.516 1.00 97.88 143 ARG A O 1
ATOM 1113 N N . LEU A 1 144 ? -2.229 3.270 15.576 1.00 98.38 144 LEU A N 1
ATOM 1114 C CA . LEU A 1 144 ? -3.192 2.470 14.830 1.00 98.38 144 LEU A CA 1
ATOM 1115 C C . LEU A 1 144 ? -2.688 1.034 14.636 1.00 98.38 144 LEU A C 1
ATOM 1117 O O . LEU A 1 144 ? -3.431 0.094 14.912 1.00 98.38 144 LEU A O 1
ATOM 1121 N N . LEU A 1 145 ? -1.423 0.851 14.240 1.00 98.19 145 LEU A N 1
ATOM 1122 C CA . LEU A 1 145 ? -0.804 -0.471 14.098 1.00 98.19 145 LEU A CA 1
ATOM 1123 C C . LEU A 1 145 ? -0.792 -1.235 15.428 1.00 98.19 145 LEU A C 1
ATOM 1125 O O . LEU A 1 145 ? -1.136 -2.418 15.462 1.00 98.19 145 LEU A O 1
ATOM 1129 N N . ALA A 1 146 ? -0.475 -0.563 16.538 1.00 97.94 146 ALA A N 1
ATOM 1130 C CA . ALA A 1 146 ? -0.498 -1.168 17.867 1.00 97.94 146 ALA A CA 1
ATOM 1131 C C . ALA A 1 146 ? -1.888 -1.670 18.273 1.00 97.94 146 ALA A C 1
ATOM 1133 O O . ALA A 1 146 ? -1.992 -2.748 18.865 1.00 97.94 146 ALA A O 1
ATOM 1134 N N . LEU A 1 147 ? -2.944 -0.924 17.935 1.00 98.38 147 LEU A N 1
ATOM 1135 C CA . LEU A 1 147 ? -4.322 -1.354 18.151 1.00 98.38 147 LEU A CA 1
ATOM 1136 C C . LEU A 1 147 ? -4.672 -2.550 17.252 1.00 98.38 147 LEU A C 1
ATOM 1138 O O . LEU A 1 147 ? -5.055 -3.604 17.757 1.00 98.38 147 LEU A O 1
ATOM 1142 N N . LEU A 1 148 ? -4.501 -2.405 15.935 1.00 98.00 148 LEU A N 1
ATOM 1143 C CA . LEU A 1 148 ? -5.007 -3.354 14.936 1.00 98.00 148 LEU A CA 1
ATOM 1144 C C . LEU A 1 148 ? -4.209 -4.659 14.834 1.00 98.00 148 LEU A C 1
ATOM 1146 O O . LEU A 1 148 ? -4.736 -5.647 14.330 1.00 98.00 148 LEU A O 1
ATOM 1150 N N . THR A 1 149 ? -2.965 -4.696 15.314 1.00 97.75 149 THR A N 1
ATOM 1151 C CA . THR A 1 149 ? -2.206 -5.959 15.418 1.00 97.75 149 THR A CA 1
ATOM 1152 C C . THR A 1 149 ? -2.713 -6.815 16.582 1.00 97.75 149 THR A C 1
ATOM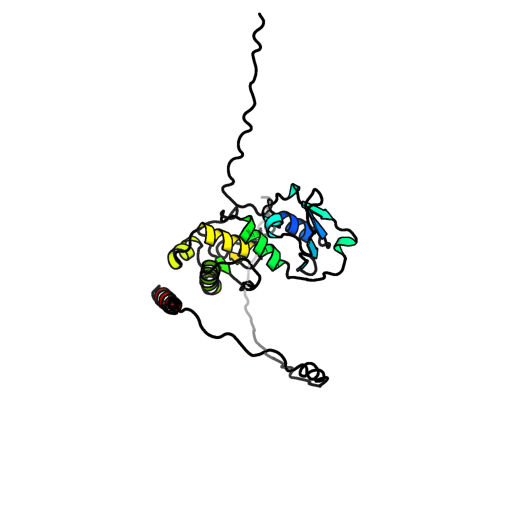 1154 O O . THR A 1 149 ? -2.652 -8.040 16.543 1.00 97.75 149 THR A O 1
ATOM 1157 N N . ARG A 1 150 ? -3.215 -6.178 17.648 1.00 97.62 150 ARG A N 1
ATOM 1158 C CA . ARG A 1 150 ? -3.672 -6.869 18.864 1.00 97.62 150 ARG A CA 1
ATOM 1159 C C . ARG A 1 150 ? -5.155 -7.203 18.826 1.00 97.62 150 ARG A C 1
ATOM 1161 O O . ARG A 1 150 ? -5.558 -8.249 19.325 1.00 97.62 150 ARG A O 1
ATOM 1168 N N . HIS A 1 151 ? -5.955 -6.306 18.259 1.00 97.56 151 HIS A N 1
ATOM 1169 C CA . HIS A 1 151 ? -7.407 -6.379 18.294 1.00 97.56 151 HIS A CA 1
ATOM 1170 C C . HIS A 1 151 ? -7.970 -6.125 16.895 1.00 97.56 151 HIS A C 1
ATOM 1172 O O . HIS A 1 151 ? -7.936 -4.982 16.426 1.00 97.56 151 HIS A O 1
ATOM 1178 N N . PRO A 1 152 ? -8.525 -7.153 16.230 1.00 97.88 152 PRO A N 1
ATOM 1179 C CA . PRO A 1 152 ? -9.289 -6.937 15.014 1.00 97.88 152 PRO A CA 1
ATOM 1180 C C . PRO A 1 152 ? -10.447 -5.982 15.288 1.00 97.88 152 PRO A C 1
ATOM 1182 O O . PRO A 1 152 ? -11.290 -6.244 16.143 1.00 97.88 152 PRO A O 1
ATOM 1185 N N . THR A 1 153 ? -10.462 -4.851 14.593 1.00 97.94 153 THR A N 1
ATOM 1186 C CA . THR A 1 153 ? -11.357 -3.730 14.906 1.00 97.94 153 THR A CA 1
ATOM 1187 C C . THR A 1 153 ? -11.873 -3.126 13.609 1.00 97.94 153 THR A C 1
ATOM 1189 O O . THR A 1 153 ? -11.166 -3.125 12.602 1.00 97.94 153 THR A O 1
ATOM 1192 N N . SER A 1 154 ? -13.106 -2.609 13.606 1.00 98.19 154 SER A N 1
ATOM 1193 C CA . SER A 1 154 ? -13.589 -1.867 12.440 1.00 98.19 154 SER A CA 1
ATOM 1194 C C . SER A 1 154 ? -12.871 -0.528 12.287 1.00 98.19 154 SER A C 1
ATOM 1196 O O . SER A 1 154 ? -12.502 0.093 13.284 1.00 98.19 154 SER A O 1
ATOM 1198 N N . ILE A 1 155 ? -12.706 -0.038 11.057 1.00 97.75 155 ILE A N 1
ATOM 1199 C CA . ILE A 1 155 ? -12.060 1.263 10.790 1.00 97.75 155 ILE A CA 1
ATOM 1200 C C . ILE A 1 155 ? -12.756 2.399 11.568 1.00 97.75 155 ILE A C 1
ATOM 1202 O O . ILE A 1 155 ? -12.102 3.237 12.191 1.00 97.75 155 ILE A O 1
ATOM 1206 N N . ALA A 1 156 ? -14.092 2.397 11.601 1.00 97.56 156 ALA A N 1
ATOM 1207 C CA . ALA A 1 156 ? -14.885 3.370 12.350 1.00 97.56 156 ALA A CA 1
ATOM 1208 C C . ALA A 1 156 ? -14.649 3.296 13.870 1.00 97.56 156 ALA A C 1
ATOM 1210 O O . ALA A 1 156 ? -14.510 4.334 14.519 1.00 97.56 156 ALA A O 1
ATOM 1211 N N . LEU A 1 157 ? -14.569 2.088 14.439 1.00 98.06 157 LEU A N 1
ATOM 1212 C CA . LEU A 1 157 ? -14.313 1.903 15.869 1.00 98.06 157 LEU A CA 1
ATOM 1213 C C . LEU A 1 157 ? -12.861 2.257 16.224 1.00 98.06 157 LEU A C 1
ATOM 1215 O O . LEU A 1 157 ? -12.623 2.947 17.216 1.00 98.06 157 LEU A O 1
ATOM 1219 N N . ALA A 1 158 ? -11.898 1.887 15.376 1.00 98.12 158 ALA A N 1
ATOM 1220 C CA . ALA A 1 158 ? -10.496 2.262 15.529 1.00 98.12 158 ALA A CA 1
ATOM 1221 C C . ALA A 1 158 ? -10.335 3.788 15.571 1.00 98.12 158 ALA A C 1
ATOM 1223 O O . ALA A 1 158 ? -9.633 4.304 16.444 1.00 98.12 158 ALA A O 1
ATOM 1224 N N . ARG A 1 159 ? -11.063 4.523 14.717 1.00 98.12 159 ARG A N 1
ATOM 1225 C CA . ARG A 1 159 ? -11.147 5.988 14.791 1.00 98.12 159 ARG A CA 1
ATOM 1226 C C . ARG A 1 159 ? -11.661 6.467 16.143 1.00 98.12 159 ARG A C 1
ATOM 1228 O O . ARG A 1 159 ? -11.036 7.335 16.736 1.00 98.12 159 ARG A O 1
ATOM 1235 N N . SER A 1 160 ? -12.768 5.924 16.648 1.00 98.19 160 SER A N 1
ATOM 1236 C CA . SER A 1 160 ? -13.307 6.375 17.940 1.00 98.19 160 SER A CA 1
ATOM 1237 C C . SER A 1 160 ? -12.386 6.075 19.128 1.00 98.19 160 SER A C 1
ATOM 1239 O O . SER A 1 160 ? -12.308 6.882 20.048 1.00 98.19 160 SER A O 1
ATOM 1241 N N . ILE A 1 161 ? -11.654 4.955 19.099 1.00 97.88 161 ILE A N 1
ATOM 1242 C CA . ILE A 1 161 ? -10.730 4.560 20.173 1.00 97.88 161 ILE A CA 1
ATOM 1243 C C . ILE A 1 161 ? -9.470 5.429 20.155 1.00 97.88 161 ILE A C 1
ATOM 1245 O O . ILE A 1 161 ? -8.988 5.866 21.199 1.00 97.88 161 ILE A O 1
ATOM 1249 N N . THR A 1 162 ? -8.911 5.655 18.967 1.00 97.81 162 THR A N 1
ATOM 1250 C CA . THR A 1 162 ? -7.629 6.351 18.808 1.00 97.81 162 THR A CA 1
ATOM 1251 C C . THR A 1 162 ? -7.785 7.865 18.670 1.00 97.81 162 THR A C 1
ATOM 1253 O O . THR A 1 162 ? -6.847 8.602 18.962 1.00 97.81 162 THR A O 1
ATOM 1256 N N . GLY A 1 163 ? -8.941 8.358 18.231 1.00 97.81 163 GLY A N 1
ATOM 1257 C CA . GLY A 1 163 ? -9.140 9.765 17.884 1.00 97.81 163 GLY A CA 1
ATOM 1258 C C . GLY A 1 163 ? -8.337 10.220 16.660 1.00 97.81 163 GLY A C 1
ATOM 1259 O O . GLY A 1 163 ? -8.181 11.418 16.466 1.00 97.81 163 GLY A O 1
ATOM 1260 N N . ILE A 1 164 ? -7.794 9.293 15.861 1.00 98.25 164 ILE A N 1
ATOM 1261 C CA . ILE A 1 164 ? -7.024 9.619 14.653 1.00 98.25 164 ILE A CA 1
ATOM 1262 C C . ILE A 1 164 ? -7.979 10.077 13.544 1.00 98.25 164 ILE A C 1
ATOM 1264 O O . ILE A 1 164 ? -9.072 9.528 13.376 1.00 98.25 164 ILE A O 1
ATOM 1268 N N . GLU A 1 165 ? -7.557 11.063 12.756 1.00 97.94 165 GLU A N 1
ATOM 1269 C CA . GLU A 1 165 ? -8.319 11.536 11.601 1.00 97.94 165 GLU A CA 1
ATOM 1270 C C . GLU A 1 165 ? -8.554 10.437 10.557 1.00 97.94 165 GLU A C 1
ATOM 1272 O O . GLU A 1 165 ? -7.678 9.618 10.270 1.00 97.94 165 GLU A O 1
ATOM 1277 N N . MET A 1 166 ? -9.744 10.438 9.945 1.00 97.19 166 MET A N 1
ATOM 1278 C CA . MET A 1 166 ? -10.129 9.379 9.001 1.00 97.19 166 MET A CA 1
ATOM 1279 C C . MET A 1 166 ? -9.203 9.330 7.781 1.00 97.19 166 MET A C 1
ATOM 1281 O O . MET A 1 166 ? -8.866 8.248 7.316 1.00 97.19 166 MET A O 1
ATOM 1285 N N . GLU A 1 167 ? -8.743 10.488 7.304 1.00 97.56 167 GLU A N 1
ATOM 1286 C CA . GLU A 1 167 ? -7.780 10.583 6.203 1.00 97.56 167 GLU A CA 1
ATOM 1287 C C . GLU A 1 167 ? -6.485 9.812 6.515 1.00 97.56 167 GLU A C 1
ATOM 1289 O O . GLU A 1 167 ? -6.002 9.027 5.697 1.00 97.56 167 GLU A O 1
ATOM 1294 N N . LYS A 1 168 ? -5.946 9.976 7.729 1.00 98.12 168 LYS A N 1
ATOM 1295 C CA . LYS A 1 168 ? -4.736 9.270 8.166 1.00 98.12 168 LYS A CA 1
ATOM 1296 C C . LYS A 1 168 ? -4.978 7.771 8.297 1.00 98.12 168 LYS A C 1
ATOM 1298 O O . LYS A 1 168 ? -4.159 6.980 7.836 1.00 98.12 168 LYS A O 1
ATOM 1303 N N . ILE A 1 169 ? -6.112 7.372 8.878 1.00 98.31 169 ILE A N 1
ATOM 1304 C CA . ILE A 1 169 ? -6.481 5.954 8.998 1.00 98.31 169 ILE A CA 1
ATOM 1305 C C . ILE A 1 169 ? -6.589 5.312 7.614 1.00 98.31 169 ILE A C 1
ATOM 1307 O O . ILE A 1 169 ? -5.997 4.258 7.396 1.00 98.31 169 ILE A O 1
ATOM 1311 N N . ASN A 1 170 ? -7.281 5.956 6.669 1.00 97.94 170 ASN A N 1
ATOM 1312 C CA . ASN A 1 170 ? -7.400 5.479 5.291 1.00 97.94 170 ASN A CA 1
ATOM 1313 C C . ASN A 1 170 ? -6.030 5.333 4.625 1.00 97.94 170 ASN A C 1
ATOM 1315 O O . ASN A 1 170 ? -5.784 4.334 3.957 1.00 97.94 170 ASN A O 1
ATOM 1319 N N . ARG A 1 171 ? -5.123 6.288 4.855 1.00 97.69 171 ARG A N 1
ATOM 1320 C CA . ARG A 1 171 ? -3.752 6.258 4.337 1.00 97.69 171 ARG A CA 1
ATOM 1321 C C . ARG A 1 171 ? -2.963 5.049 4.841 1.00 97.69 171 ARG A C 1
ATOM 1323 O O . ARG A 1 171 ? -2.360 4.323 4.053 1.00 97.69 171 ARG A O 1
ATOM 1330 N N . ILE A 1 172 ? -2.995 4.810 6.152 1.00 98.31 172 ILE A N 1
ATOM 1331 C CA . ILE A 1 172 ? -2.316 3.673 6.793 1.00 98.31 172 ILE A CA 1
ATOM 1332 C C . ILE A 1 172 ? -2.957 2.351 6.351 1.00 98.31 172 ILE A C 1
ATOM 1334 O O . ILE A 1 172 ? -2.258 1.382 6.060 1.00 98.31 172 ILE A O 1
ATOM 1338 N N . TYR A 1 173 ? -4.286 2.314 6.257 1.00 98.06 173 TYR A N 1
ATOM 1339 C CA . TYR A 1 173 ? -5.033 1.149 5.799 1.00 98.06 173 TYR A CA 1
ATOM 1340 C C . TYR A 1 173 ? -4.723 0.805 4.336 1.00 98.06 173 TYR A C 1
ATOM 1342 O O . TYR A 1 173 ? -4.446 -0.354 4.034 1.00 98.06 173 TYR A O 1
ATOM 1350 N N . ALA A 1 174 ? -4.675 1.798 3.443 1.00 97.81 174 ALA A N 1
ATOM 1351 C CA . ALA A 1 174 ? -4.280 1.621 2.047 1.00 97.81 174 ALA A CA 1
ATOM 1352 C C . ALA A 1 174 ? -2.843 1.096 1.920 1.00 97.81 174 ALA A C 1
ATOM 1354 O O . ALA A 1 174 ? -2.596 0.180 1.138 1.00 97.81 174 ALA A O 1
ATOM 1355 N N . ALA A 1 175 ? -1.909 1.625 2.718 1.00 98.06 175 ALA A N 1
ATOM 1356 C CA . ALA A 1 175 ? -0.528 1.145 2.779 1.00 98.06 175 ALA A CA 1
ATOM 1357 C C . ALA A 1 175 ? -0.443 -0.321 3.228 1.00 98.06 175 ALA A C 1
ATOM 1359 O O . ALA A 1 175 ? 0.255 -1.126 2.609 1.00 98.06 175 ALA A O 1
ATOM 1360 N N . GLY A 1 176 ? -1.193 -0.677 4.273 1.00 98.12 176 GLY A N 1
ATOM 1361 C CA . GLY A 1 176 ? -1.267 -2.037 4.792 1.00 98.12 176 GLY A CA 1
ATOM 1362 C C . GLY A 1 176 ? -1.885 -3.027 3.804 1.00 98.12 176 GLY A C 1
ATOM 1363 O O . GLY A 1 176 ? -1.329 -4.106 3.602 1.00 98.12 176 GLY A O 1
ATOM 1364 N N . LEU A 1 177 ? -2.984 -2.650 3.142 1.00 97.56 177 LEU A N 1
ATOM 1365 C CA . LEU A 1 177 ? -3.600 -3.445 2.076 1.00 97.56 177 LEU A CA 1
ATOM 1366 C C . LEU A 1 177 ? -2.644 -3.640 0.896 1.00 97.56 177 LEU A C 1
ATOM 1368 O O . LEU A 1 177 ? -2.443 -4.769 0.456 1.00 97.56 177 LEU A O 1
ATOM 1372 N N . ALA A 1 178 ? -2.015 -2.563 0.417 1.00 97.44 178 ALA A N 1
ATOM 1373 C CA . ALA A 1 178 ? -1.075 -2.626 -0.697 1.00 97.44 178 ALA A CA 1
ATOM 1374 C C . ALA A 1 178 ? 0.103 -3.559 -0.386 1.00 97.44 178 ALA A C 1
ATOM 1376 O O . ALA A 1 178 ? 0.487 -4.370 -1.228 1.00 97.44 178 ALA A O 1
ATOM 1377 N N . ALA A 1 179 ? 0.651 -3.483 0.829 1.00 97.62 179 ALA A N 1
ATOM 1378 C CA . ALA A 1 179 ? 1.758 -4.321 1.281 1.00 97.62 179 ALA A CA 1
ATOM 1379 C C . ALA A 1 179 ? 1.362 -5.771 1.623 1.00 97.62 179 ALA A C 1
ATOM 1381 O O . ALA A 1 179 ? 2.248 -6.577 1.903 1.00 97.62 179 ALA A O 1
ATOM 1382 N N . GLY A 1 180 ? 0.067 -6.110 1.611 1.00 96.81 180 GLY A N 1
ATOM 1383 C CA . GLY A 1 180 ? -0.422 -7.432 2.010 1.00 96.81 180 GLY A CA 1
ATOM 1384 C C . GLY A 1 180 ? -0.266 -7.719 3.508 1.00 96.81 180 GLY A C 1
ATOM 1385 O O . GLY A 1 180 ? -0.141 -8.875 3.891 1.00 96.81 180 GLY A O 1
ATOM 1386 N N . LEU A 1 181 ? -0.244 -6.676 4.344 1.00 97.62 181 LEU A N 1
ATOM 1387 C CA . LEU A 1 181 ? -0.090 -6.767 5.804 1.00 97.62 181 LEU A CA 1
ATOM 1388 C C . LEU A 1 181 ? -1.428 -6.710 6.548 1.00 97.62 181 LEU A C 1
ATOM 1390 O O . LEU A 1 181 ? -1.452 -6.761 7.777 1.00 97.62 181 LEU A O 1
ATOM 1394 N N . VAL A 1 182 ? -2.534 -6.531 5.823 1.00 97.56 182 VAL A N 1
ATOM 1395 C CA . VAL A 1 182 ? -3.869 -6.360 6.395 1.00 97.56 182 VAL A CA 1
ATOM 1396 C C . VAL A 1 182 ? -4.791 -7.472 5.935 1.00 97.56 182 VAL A C 1
ATOM 1398 O O . VAL A 1 182 ? -4.952 -7.724 4.744 1.00 97.56 182 VAL A O 1
ATOM 1401 N N . GLU A 1 183 ? -5.450 -8.081 6.907 1.00 96.62 183 GLU A N 1
ATOM 1402 C CA . GLU A 1 183 ? -6.505 -9.061 6.728 1.00 96.62 183 GLU A CA 1
ATOM 1403 C C . GLU A 1 183 ? -7.858 -8.411 7.040 1.00 96.62 183 GLU A C 1
ATOM 1405 O O . GLU A 1 183 ? -8.026 -7.780 8.088 1.00 96.62 183 GLU A O 1
ATOM 1410 N N . VAL A 1 184 ? -8.833 -8.570 6.141 1.00 96.50 184 VAL A N 1
ATOM 1411 C CA . VAL A 1 184 ? -10.206 -8.083 6.337 1.00 96.50 184 VAL A CA 1
ATOM 1412 C C . VAL A 1 184 ? -11.104 -9.262 6.707 1.00 96.50 184 VAL A C 1
ATOM 1414 O O . VAL A 1 184 ? -11.439 -10.082 5.859 1.00 96.50 184 VAL A O 1
ATOM 1417 N N . ILE A 1 185 ? -11.506 -9.343 7.974 1.00 95.38 185 ILE A N 1
ATOM 1418 C CA . ILE A 1 185 ? -12.159 -10.523 8.564 1.00 95.38 185 ILE A CA 1
ATOM 1419 C C . ILE A 1 185 ? -13.631 -10.643 8.152 1.00 95.38 185 ILE A C 1
ATOM 1421 O O . ILE A 1 185 ? -14.154 -11.740 7.979 1.00 95.38 185 ILE A O 1
ATOM 1425 N N . ASN A 1 186 ? -14.333 -9.518 8.017 1.00 92.06 186 ASN A N 1
ATOM 1426 C CA . ASN A 1 186 ? -15.782 -9.506 7.792 1.00 92.06 186 ASN A CA 1
ATOM 1427 C C . ASN A 1 186 ? -16.192 -9.527 6.313 1.00 92.06 186 ASN A C 1
ATOM 1429 O O . ASN A 1 186 ? -17.386 -9.598 6.011 1.00 92.06 186 ASN A O 1
ATOM 1433 N N . ARG A 1 187 ? -15.236 -9.484 5.381 1.00 83.19 187 ARG A N 1
ATOM 1434 C CA . ARG A 1 187 ? -15.529 -9.773 3.981 1.00 83.19 187 ARG A CA 1
ATOM 1435 C C . ARG A 1 187 ? -15.646 -11.279 3.872 1.00 83.19 187 ARG A C 1
ATOM 1437 O O . ARG A 1 187 ? -14.638 -11.975 3.900 1.00 83.19 187 ARG A O 1
ATOM 1444 N N . ARG A 1 188 ? -16.885 -11.779 3.795 1.00 56.78 188 ARG A N 1
ATOM 1445 C CA . ARG A 1 188 ? -17.138 -13.183 3.461 1.00 56.78 188 ARG A CA 1
ATOM 1446 C C . ARG A 1 188 ? -16.261 -13.520 2.260 1.00 56.78 188 ARG A C 1
ATOM 1448 O O . ARG A 1 188 ? -16.449 -12.951 1.186 1.00 56.78 188 ARG A O 1
ATOM 1455 N N . GLN A 1 189 ? -15.300 -14.415 2.468 1.00 50.06 189 GLN A N 1
ATOM 1456 C CA . GLN A 1 189 ? -14.657 -15.137 1.383 1.00 50.06 189 GLN A CA 1
ATOM 1457 C C . GLN A 1 189 ? -15.805 -15.615 0.484 1.00 50.06 189 GLN A C 1
ATOM 1459 O O . GLN A 1 189 ? -16.780 -16.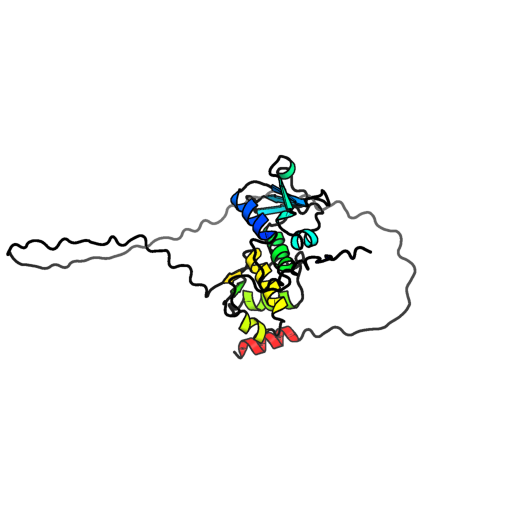137 1.043 1.00 50.06 189 GLN A O 1
ATOM 1464 N N . PRO A 1 190 ? -15.792 -15.352 -0.838 1.00 39.31 190 PRO A N 1
ATOM 1465 C CA . PRO A 1 190 ? -16.836 -15.868 -1.705 1.00 39.31 190 PRO A CA 1
ATOM 1466 C C . PRO A 1 190 ? -16.916 -17.352 -1.395 1.00 39.31 190 PRO A C 1
ATOM 1468 O O . PRO A 1 190 ? -15.901 -18.042 -1.504 1.00 39.31 190 PRO A O 1
ATOM 1471 N N . LEU A 1 191 ? -18.069 -17.790 -0.881 1.00 39.09 191 LEU A N 1
ATOM 1472 C CA . LEU A 1 191 ? -18.352 -19.198 -0.664 1.00 39.09 191 LEU A CA 1
ATOM 1473 C C . LEU A 1 191 ? -17.961 -19.842 -1.990 1.00 39.09 191 LEU A C 1
ATOM 1475 O O . LEU A 1 191 ? -18.544 -19.465 -3.009 1.00 39.09 191 LEU A O 1
ATOM 1479 N N . ALA A 1 192 ? -16.886 -20.640 -2.002 1.00 39.72 192 ALA A N 1
ATOM 1480 C CA . ALA A 1 192 ? -16.406 -21.276 -3.218 1.00 39.72 192 ALA A CA 1
ATOM 1481 C C . ALA A 1 192 ? -17.644 -21.839 -3.905 1.00 39.72 192 ALA A C 1
ATOM 1483 O O . ALA A 1 192 ? -18.387 -22.584 -3.264 1.00 39.72 192 ALA A O 1
ATOM 1484 N N . ALA A 1 193 ? -17.932 -21.356 -5.119 1.00 43.62 193 ALA A N 1
ATOM 1485 C CA . ALA A 1 193 ? -19.083 -21.806 -5.876 1.00 43.62 193 ALA A CA 1
ATOM 1486 C C . ALA A 1 193 ? -19.001 -23.327 -5.875 1.00 43.62 193 ALA A C 1
ATOM 1488 O O . ALA A 1 193 ? -18.054 -23.882 -6.433 1.00 43.62 193 ALA A O 1
ATOM 1489 N N . VAL A 1 194 ? -19.906 -23.969 -5.135 1.00 43.06 194 VAL A N 1
ATOM 1490 C CA . VAL A 1 194 ? -19.977 -25.421 -5.057 1.00 43.06 194 VAL A CA 1
ATOM 1491 C C . VAL A 1 194 ? -20.115 -25.869 -6.510 1.00 43.06 194 VAL A C 1
ATOM 1493 O O . VAL A 1 194 ? -21.086 -25.466 -7.160 1.00 43.06 194 VAL A O 1
ATOM 1496 N N . PRO A 1 195 ? -19.121 -26.577 -7.078 1.00 45.84 195 PRO A N 1
ATOM 1497 C CA . PRO A 1 195 ? -19.221 -27.062 -8.440 1.00 45.84 195 PRO A CA 1
ATOM 1498 C C . PRO A 1 195 ? -20.445 -27.963 -8.497 1.00 45.84 195 PRO A C 1
ATOM 1500 O O . PRO A 1 195 ? -20.576 -28.843 -7.651 1.00 45.84 195 PRO A O 1
ATOM 1503 N N . GLY A 1 196 ? -21.324 -27.658 -9.453 1.00 48.69 196 GLY A N 1
ATOM 1504 C CA . GLY A 1 196 ? -22.635 -28.254 -9.683 1.00 48.69 196 GLY A CA 1
ATOM 1505 C C . GLY A 1 196 ? -22.907 -29.548 -8.929 1.00 48.69 196 GLY A C 1
ATOM 1506 O O . GLY A 1 196 ? -22.368 -30.599 -9.264 1.00 48.69 196 GLY A O 1
ATOM 1507 N N . GLU A 1 197 ? -23.823 -29.467 -7.971 1.00 40.50 197 GLU A N 1
ATOM 1508 C CA . GLU A 1 197 ? -24.698 -30.596 -7.700 1.00 40.50 197 GLU A CA 1
ATOM 1509 C C . GLU A 1 197 ? -25.447 -30.850 -9.023 1.00 40.50 197 GLU A C 1
ATOM 1511 O O . GLU A 1 197 ? -26.140 -29.943 -9.501 1.00 40.50 197 GLU A O 1
ATOM 1516 N N . PRO A 1 198 ? -25.205 -31.975 -9.724 1.00 49.41 198 PRO A N 1
ATOM 1517 C CA . PRO A 1 198 ? -25.859 -32.218 -10.995 1.00 49.41 198 PRO A CA 1
ATOM 1518 C C . PRO A 1 198 ? -27.360 -32.289 -10.736 1.00 49.41 198 PRO A C 1
ATOM 1520 O O . PRO A 1 198 ? -27.823 -33.058 -9.895 1.00 49.41 198 PRO A O 1
ATOM 1523 N N . ALA A 1 199 ? -28.102 -31.450 -11.455 1.00 51.47 199 ALA A N 1
ATOM 1524 C CA . ALA A 1 199 ? -29.542 -31.553 -11.553 1.00 51.47 199 ALA A CA 1
ATOM 1525 C C . ALA A 1 199 ? -29.880 -32.983 -11.990 1.00 51.47 199 ALA A C 1
ATOM 1527 O O . ALA A 1 199 ? -29.623 -33.372 -13.129 1.00 51.47 199 ALA A O 1
ATOM 1528 N N . ASN A 1 200 ? -30.407 -33.781 -11.063 1.00 55.91 200 ASN A N 1
ATOM 1529 C CA . ASN A 1 200 ? -31.109 -35.004 -11.411 1.00 55.91 200 ASN A CA 1
ATOM 1530 C C . ASN A 1 200 ? -32.401 -34.583 -12.118 1.00 55.91 200 ASN A C 1
ATOM 1532 O O . ASN A 1 200 ? -33.427 -34.359 -11.479 1.00 55.91 200 ASN A O 1
ATOM 1536 N N . ASP A 1 201 ? -32.330 -34.457 -13.440 1.00 49.72 201 ASP A N 1
ATOM 1537 C CA . ASP A 1 201 ? -33.492 -34.608 -14.306 1.00 49.72 201 ASP A CA 1
ATOM 1538 C C . ASP A 1 201 ? -33.907 -36.086 -14.248 1.00 49.72 201 ASP A C 1
ATOM 1540 O O . ASP A 1 201 ? -33.424 -36.919 -15.015 1.00 49.72 201 ASP A O 1
ATOM 1544 N N . GLU A 1 202 ? -34.776 -36.441 -13.299 1.00 46.66 202 GLU A N 1
ATOM 1545 C CA . GLU A 1 202 ? -35.510 -37.704 -13.377 1.00 46.66 202 GLU A CA 1
ATOM 1546 C C . GLU A 1 202 ? -36.679 -37.552 -14.367 1.00 46.66 202 GLU A C 1
ATOM 1548 O O . GLU A 1 202 ? -37.567 -36.718 -14.157 1.00 46.66 202 GLU A O 1
ATOM 1553 N N . PRO A 1 203 ? -36.743 -38.364 -15.439 1.00 47.03 203 PRO A N 1
ATOM 1554 C CA . PRO A 1 203 ? -37.939 -38.463 -16.252 1.00 47.03 203 PRO A CA 1
ATOM 1555 C C . PRO A 1 203 ? -39.013 -39.255 -15.497 1.00 47.03 203 PRO A C 1
ATOM 1557 O O . PRO A 1 203 ? -38.840 -40.420 -15.139 1.00 47.03 203 PRO A O 1
ATOM 1560 N N . VAL A 1 204 ? -40.167 -38.618 -15.307 1.00 49.94 204 VAL A N 1
ATOM 1561 C CA . VAL A 1 204 ? -41.414 -39.261 -14.886 1.00 49.94 204 VAL A CA 1
ATOM 1562 C C . VAL A 1 204 ? -41.786 -40.335 -15.913 1.00 49.94 204 VAL A C 1
ATOM 1564 O O . VAL A 1 204 ? -42.181 -40.013 -17.033 1.00 49.94 204 VAL A O 1
ATOM 1567 N N . GLY A 1 205 ? -41.692 -41.615 -15.543 1.00 42.16 205 GLY A N 1
ATOM 1568 C CA . GLY A 1 205 ? -42.144 -42.693 -16.419 1.00 42.16 205 GLY A CA 1
ATOM 1569 C C . GLY A 1 205 ? -41.900 -44.115 -15.919 1.00 42.16 205 GLY A C 1
ATOM 1570 O O . GLY A 1 205 ? -40.844 -44.677 -16.159 1.00 42.16 205 GLY A O 1
ATOM 1571 N N . GLN A 1 206 ? -42.977 -44.713 -15.396 1.00 36.75 206 GLN A N 1
ATOM 1572 C CA . GLN A 1 206 ? -43.278 -46.154 -15.301 1.00 36.75 206 GLN A CA 1
ATOM 1573 C C . GLN A 1 206 ? -42.803 -46.939 -14.063 1.00 36.75 206 GLN A C 1
ATOM 1575 O O . GLN A 1 206 ? -41.648 -47.312 -13.896 1.00 36.75 206 GLN A O 1
ATOM 1580 N N . ALA A 1 207 ? -43.804 -47.292 -13.248 1.00 42.03 207 ALA A N 1
ATOM 1581 C CA . ALA A 1 207 ? -43.794 -48.419 -12.320 1.00 42.03 207 ALA A CA 1
ATOM 1582 C C . ALA A 1 207 ? -43.710 -49.766 -13.071 1.00 42.03 207 ALA A C 1
ATOM 1584 O O . ALA A 1 207 ? -44.237 -49.880 -14.181 1.00 42.03 207 ALA A O 1
ATOM 1585 N N . PRO A 1 208 ? -43.163 -50.816 -12.427 1.00 45.22 208 PRO A N 1
ATOM 1586 C CA . PRO A 1 208 ? -44.073 -51.846 -11.924 1.00 45.22 208 PRO A CA 1
ATOM 1587 C C . PRO A 1 208 ? -43.725 -52.416 -10.530 1.00 45.22 208 PRO A C 1
ATOM 1589 O O . PRO A 1 208 ? -42.593 -52.741 -10.201 1.00 45.22 208 PRO A O 1
ATOM 1592 N N . VAL A 1 209 ? -44.785 -52.521 -9.728 1.00 40.03 209 VAL A N 1
ATOM 1593 C CA . VAL A 1 209 ? -45.255 -53.632 -8.874 1.00 40.03 209 VAL A CA 1
ATOM 1594 C C . VAL A 1 209 ? -44.254 -54.681 -8.320 1.00 40.03 209 VAL A C 1
ATOM 1596 O O . VAL A 1 209 ? -43.815 -55.580 -9.025 1.00 40.03 209 VAL A O 1
ATOM 1599 N N . ALA A 1 210 ? -44.127 -54.629 -6.984 1.00 35.97 210 ALA A N 1
ATOM 1600 C CA . ALA A 1 210 ? -44.055 -55.704 -5.970 1.00 35.97 210 ALA A CA 1
ATOM 1601 C C . ALA A 1 210 ? -42.858 -56.676 -5.865 1.00 35.97 210 ALA A C 1
ATOM 1603 O O . ALA A 1 210 ? -42.596 -57.490 -6.743 1.00 35.97 210 ALA A O 1
ATOM 1604 N N . GLY A 1 211 ? -42.306 -56.746 -4.640 1.00 30.64 211 GLY A N 1
ATOM 1605 C CA . GLY A 1 211 ? -41.702 -57.969 -4.093 1.00 30.64 211 GLY A CA 1
ATOM 1606 C C . GLY A 1 211 ? -40.777 -57.778 -2.881 1.00 30.64 211 GLY A C 1
ATOM 1607 O O . GLY A 1 211 ? -39.625 -57.434 -3.073 1.00 30.64 211 GLY A O 1
ATOM 1608 N N . GLY A 1 212 ? -41.292 -58.050 -1.668 1.00 29.95 212 GLY A N 1
ATOM 1609 C CA . GLY A 1 212 ? -40.606 -58.594 -0.465 1.00 29.95 212 GLY A CA 1
ATOM 1610 C C . GLY A 1 212 ? -39.309 -57.934 0.053 1.00 29.95 212 GLY A C 1
ATOM 1611 O O . GLY A 1 212 ? -38.284 -57.966 -0.603 1.00 29.95 212 GLY A O 1
ATOM 1612 N N . ALA A 1 213 ? -39.294 -57.287 1.223 1.00 32.81 213 ALA A N 1
ATOM 1613 C CA . ALA A 1 213 ? -39.259 -57.862 2.583 1.00 32.81 213 ALA A CA 1
ATOM 1614 C C . ALA A 1 213 ? -37.847 -58.188 3.136 1.00 32.81 213 ALA A C 1
ATOM 1616 O O . ALA A 1 213 ? -37.104 -58.955 2.539 1.00 32.81 213 ALA A O 1
ATOM 1617 N N . ALA A 1 214 ? -37.615 -57.698 4.371 1.00 32.88 214 ALA A N 1
ATOM 1618 C CA . ALA A 1 214 ? -36.615 -58.114 5.376 1.00 32.88 214 ALA A CA 1
ATOM 1619 C C . ALA A 1 214 ? -35.129 -57.787 5.087 1.00 32.88 214 ALA A C 1
ATOM 1621 O O . ALA A 1 214 ? -34.700 -57.765 3.950 1.00 32.88 214 ALA A O 1
ATOM 1622 N N . ALA A 1 215 ? -34.224 -57.577 6.046 1.00 32.22 215 ALA A N 1
ATOM 1623 C CA . ALA A 1 215 ? -34.232 -57.272 7.478 1.00 32.22 215 ALA A CA 1
ATOM 1624 C C . ALA A 1 215 ? -32.756 -57.033 7.897 1.00 32.22 215 ALA A C 1
ATOM 1626 O O . ALA A 1 215 ? -31.853 -57.569 7.270 1.00 32.22 215 ALA A O 1
ATOM 1627 N N . ARG A 1 216 ? -32.553 -56.273 8.988 1.00 31.62 216 ARG A N 1
ATOM 1628 C CA . ARG A 1 216 ? -31.492 -56.380 10.028 1.00 31.62 216 ARG A CA 1
ATOM 1629 C C . ARG A 1 216 ? -30.061 -56.830 9.655 1.00 31.62 216 ARG A C 1
ATOM 1631 O O . ARG A 1 216 ? -29.852 -57.985 9.318 1.00 31.62 216 ARG A O 1
ATOM 1638 N N . ALA A 1 217 ? -29.077 -56.017 10.060 1.00 34.16 217 ALA A N 1
ATOM 1639 C CA . ALA A 1 217 ? -28.122 -56.237 11.180 1.00 34.16 217 ALA A CA 1
ATOM 1640 C C . ALA A 1 217 ? -26.947 -55.239 11.011 1.00 34.16 217 ALA A C 1
ATOM 1642 O O . ALA A 1 217 ? -26.477 -55.061 9.898 1.00 34.16 217 ALA A O 1
ATOM 1643 N N . LEU A 1 218 ? -26.583 -54.370 11.966 1.00 36.09 218 LEU A N 1
ATOM 1644 C CA . LEU A 1 218 ? -25.882 -54.581 13.249 1.00 36.09 218 LEU A CA 1
ATOM 1645 C C . LEU A 1 218 ? -24.510 -55.272 13.140 1.00 36.09 218 LEU A C 1
ATOM 1647 O O . LEU A 1 218 ? -24.368 -56.263 12.438 1.00 36.09 218 LEU A O 1
ATOM 1651 N N . VAL A 1 219 ? -23.588 -54.779 13.985 1.00 37.44 219 VAL A N 1
ATOM 1652 C CA . VAL A 1 219 ? -22.163 -55.133 14.191 1.00 37.44 219 VAL A CA 1
ATOM 1653 C C . VAL A 1 219 ? -21.223 -54.334 13.275 1.00 37.44 219 VAL A C 1
ATOM 1655 O O . VAL A 1 219 ? -21.366 -54.361 12.066 1.00 37.44 219 VAL A O 1
ATOM 1658 N N . GLY A 1 220 ? -20.241 -53.568 13.746 1.00 28.66 220 GLY A N 1
ATOM 1659 C CA . GLY A 1 220 ? -19.612 -53.443 15.060 1.00 28.66 220 GLY A CA 1
ATOM 1660 C C . GLY A 1 220 ? -18.117 -53.139 14.852 1.00 28.66 220 GLY A C 1
ATOM 1661 O O . GLY A 1 220 ? -17.606 -53.313 13.754 1.00 28.66 220 GLY A O 1
ATOM 1662 N N . THR A 1 221 ? -17.449 -52.712 15.925 1.00 37.34 221 THR A N 1
ATOM 1663 C CA . THR A 1 221 ? -15.984 -52.632 16.135 1.00 37.34 221 THR A CA 1
ATOM 1664 C C . THR A 1 221 ? -15.184 -51.444 15.557 1.00 37.34 221 THR A C 1
ATOM 1666 O O . THR A 1 221 ? -14.607 -51.509 14.478 1.00 37.34 221 THR A O 1
ATOM 1669 N N . ALA A 1 222 ? -15.046 -50.396 16.384 1.00 35.88 222 ALA A N 1
ATOM 1670 C CA . ALA A 1 222 ? -13.738 -49.824 16.776 1.00 35.88 222 ALA A CA 1
ATOM 1671 C C . ALA A 1 222 ? -12.975 -50.850 17.672 1.00 35.88 222 ALA A C 1
ATOM 1673 O O . ALA A 1 222 ? -13.651 -51.793 18.098 1.00 35.88 222 ALA A O 1
ATOM 1674 N N . PRO A 1 223 ? -11.669 -50.743 18.043 1.00 45.62 223 PRO A N 1
ATOM 1675 C CA . PRO A 1 223 ? -10.784 -49.564 18.187 1.00 45.62 223 PRO A CA 1
ATOM 1676 C C . PRO A 1 223 ? -9.385 -49.767 17.521 1.00 45.62 223 PRO A C 1
ATOM 1678 O O . PRO A 1 223 ? -9.110 -50.821 16.970 1.00 45.62 223 PRO A O 1
ATOM 1681 N N . GLY A 1 224 ? -8.494 -48.783 17.360 1.00 31.58 224 GLY A N 1
ATOM 1682 C CA . GLY A 1 224 ? -7.697 -48.095 18.384 1.00 31.58 224 GLY A CA 1
ATOM 1683 C C . GLY A 1 224 ? -6.202 -48.433 18.223 1.00 31.58 224 GLY A C 1
ATOM 1684 O O . GLY A 1 224 ? -5.849 -49.600 18.308 1.00 31.58 224 GLY A O 1
ATOM 1685 N N . ALA A 1 225 ? -5.357 -47.423 17.984 1.00 37.69 225 ALA A N 1
ATOM 1686 C CA . ALA A 1 225 ? -3.894 -47.339 18.209 1.00 37.69 225 ALA A CA 1
ATOM 1687 C C . ALA A 1 225 ? -3.392 -46.151 17.355 1.00 37.69 225 ALA A C 1
ATOM 1689 O O . ALA A 1 225 ? -3.653 -46.118 16.162 1.00 37.69 225 ALA A O 1
ATOM 1690 N N . GLY A 1 226 ? -2.779 -45.079 17.858 1.00 30.56 226 GLY A N 1
ATOM 1691 C CA . GLY A 1 226 ? -1.826 -44.987 18.958 1.00 30.56 226 GLY A CA 1
ATOM 1692 C C . GLY A 1 226 ? -0.408 -45.093 18.387 1.00 30.56 226 GLY A C 1
ATOM 1693 O O . GLY A 1 226 ? -0.130 -46.080 17.715 1.00 30.56 226 GLY A O 1
ATOM 1694 N N . HIS A 1 227 ? 0.465 -44.146 18.757 1.00 35.03 227 HIS A N 1
ATOM 1695 C CA . HIS A 1 227 ? 1.912 -44.045 18.462 1.00 35.03 227 HIS A CA 1
ATOM 1696 C C . HIS A 1 227 ? 2.263 -43.315 17.151 1.00 35.03 227 HIS A C 1
ATOM 1698 O O . HIS A 1 227 ? 1.629 -43.508 16.128 1.00 35.03 227 HIS A O 1
ATOM 1704 N N . SER A 1 228 ? 3.287 -42.470 17.077 1.00 37.03 228 SER A N 1
ATOM 1705 C CA . SER A 1 228 ? 4.195 -41.961 18.101 1.00 37.03 228 SER A CA 1
ATOM 1706 C C . SER A 1 228 ? 4.900 -40.727 17.555 1.00 37.03 228 SER A C 1
ATOM 1708 O O . SER A 1 228 ? 5.219 -40.629 16.373 1.00 37.03 228 SER A O 1
ATOM 1710 N N . TYR A 1 229 ? 5.159 -39.812 18.476 1.00 32.69 229 TYR A N 1
ATOM 1711 C CA . TYR A 1 229 ? 6.052 -38.676 18.355 1.00 32.69 229 TYR A CA 1
ATOM 1712 C C . TYR A 1 229 ? 7.507 -39.184 18.355 1.00 32.69 229 TYR A C 1
ATOM 1714 O O . TYR A 1 229 ? 7.886 -39.971 19.219 1.00 32.69 229 TYR A O 1
ATOM 1722 N N . SER A 1 230 ? 8.323 -38.722 17.416 1.00 42.28 230 SER A N 1
ATOM 1723 C CA . SER A 1 230 ? 9.791 -38.801 17.468 1.00 42.28 230 SER A CA 1
ATOM 1724 C C . SER A 1 230 ? 10.289 -37.482 16.888 1.00 42.28 230 SER A C 1
ATOM 1726 O O . SER A 1 230 ? 10.129 -37.236 15.695 1.00 42.28 230 SER A O 1
ATOM 1728 N N . ASP A 1 231 ? 10.609 -36.486 17.711 1.00 33.50 231 ASP A N 1
ATOM 1729 C CA . ASP A 1 231 ? 11.899 -36.319 18.394 1.00 33.50 231 ASP A CA 1
ATOM 1730 C C . ASP A 1 231 ? 13.090 -36.735 17.520 1.00 33.50 231 ASP A C 1
ATOM 1732 O O . ASP A 1 231 ? 13.379 -37.915 17.312 1.00 33.50 231 ASP A O 1
ATOM 1736 N N . ARG A 1 232 ? 13.773 -35.727 16.976 1.00 33.50 232 ARG A N 1
ATOM 1737 C CA . ARG A 1 232 ? 15.119 -35.872 16.435 1.00 33.50 232 ARG A CA 1
ATOM 1738 C C . ARG A 1 232 ? 15.931 -34.655 16.847 1.00 33.50 232 ARG A C 1
ATOM 1740 O O . ARG A 1 232 ? 16.028 -33.660 16.134 1.00 33.50 232 ARG A O 1
ATOM 1747 N N . SER A 1 233 ? 16.501 -34.775 18.037 1.00 35.28 233 SER A N 1
ATOM 1748 C CA . SER A 1 233 ? 17.574 -33.931 18.536 1.00 35.28 233 SER A CA 1
ATOM 1749 C C . SER A 1 233 ? 18.857 -34.061 17.701 1.00 35.28 233 SER A C 1
ATOM 1751 O O . SER A 1 233 ? 19.272 -35.153 17.323 1.00 35.28 233 SER A O 1
ATOM 1753 N N . ALA A 1 234 ? 19.465 -32.894 17.479 1.00 33.38 234 ALA A N 1
ATOM 1754 C CA . ALA A 1 234 ? 20.893 -32.569 17.487 1.00 33.38 234 ALA A CA 1
ATOM 1755 C C . ALA A 1 234 ? 21.911 -33.435 16.712 1.00 33.38 234 ALA A C 1
ATOM 1757 O O . ALA A 1 234 ? 22.220 -34.567 17.077 1.00 33.38 234 ALA A O 1
ATOM 1758 N N . ARG A 1 235 ? 22.643 -32.768 15.806 1.00 34.91 235 ARG A N 1
ATOM 1759 C CA . ARG A 1 235 ? 24.113 -32.852 15.771 1.00 34.91 235 ARG A CA 1
ATOM 1760 C C . ARG A 1 235 ? 24.757 -31.537 15.321 1.00 34.91 235 ARG A C 1
ATOM 1762 O O . ARG A 1 235 ? 24.619 -31.097 14.187 1.00 34.91 235 ARG A O 1
ATOM 1769 N N . THR A 1 236 ? 25.464 -30.958 16.282 1.00 34.34 236 THR A N 1
ATOM 1770 C CA . THR A 1 236 ? 26.581 -30.009 16.231 1.00 34.34 236 THR A CA 1
ATOM 1771 C C . THR A 1 236 ? 27.689 -30.463 15.270 1.00 34.34 236 THR A C 1
ATOM 1773 O O . THR A 1 236 ? 27.928 -31.663 15.210 1.00 34.34 236 THR A O 1
ATOM 1776 N N . VAL A 1 237 ? 28.392 -29.536 14.596 1.00 38.75 237 VAL A N 1
ATOM 1777 C CA . VAL A 1 237 ? 29.854 -29.284 14.718 1.00 38.75 237 VAL A CA 1
ATOM 1778 C C . VAL A 1 237 ? 30.245 -27.992 13.972 1.00 38.75 237 VAL A C 1
ATOM 1780 O O . VAL A 1 237 ? 30.057 -27.864 12.771 1.00 38.75 237 VAL A O 1
ATOM 1783 N N . ALA A 1 238 ? 30.774 -27.062 14.773 1.00 32.91 238 ALA A N 1
ATOM 1784 C CA . ALA A 1 238 ? 31.880 -26.117 14.582 1.00 32.91 238 ALA A CA 1
ATOM 1785 C C . ALA A 1 238 ? 32.313 -25.624 13.184 1.00 32.91 238 ALA A C 1
ATOM 1787 O O . ALA A 1 238 ? 32.643 -26.398 12.292 1.00 32.91 238 ALA A O 1
ATOM 1788 N N . GLY A 1 239 ? 32.566 -24.310 13.123 1.00 30.89 239 GLY A N 1
ATOM 1789 C CA . GLY A 1 239 ? 33.610 -23.740 12.271 1.00 30.89 239 GLY A CA 1
ATOM 1790 C C . GLY A 1 239 ? 33.505 -22.225 12.088 1.00 30.89 239 GLY A C 1
ATOM 1791 O O . GLY A 1 239 ? 32.632 -21.765 11.366 1.00 30.89 239 GLY A O 1
ATOM 1792 N N . GLY A 1 240 ? 34.436 -21.461 12.676 1.00 29.59 240 GLY A N 1
ATOM 1793 C CA . GLY A 1 240 ? 34.861 -20.181 12.089 1.00 29.59 240 GLY A CA 1
ATOM 1794 C C . GLY A 1 240 ? 34.539 -18.890 12.845 1.00 29.59 240 GLY A C 1
ATOM 1795 O O . GLY A 1 240 ? 33.948 -17.980 12.276 1.00 29.59 240 GLY A O 1
ATOM 1796 N N . ALA A 1 241 ? 34.998 -18.762 14.091 1.00 32.97 241 ALA A N 1
ATOM 1797 C CA . ALA A 1 241 ? 35.258 -17.456 14.695 1.00 32.97 241 ALA A CA 1
ATOM 1798 C C . ALA A 1 241 ? 36.649 -16.968 14.249 1.00 32.97 241 ALA A C 1
ATOM 1800 O O . ALA A 1 241 ? 37.647 -17.463 14.761 1.00 32.97 241 ALA A O 1
ATOM 1801 N N . ALA A 1 242 ? 36.723 -16.035 13.293 1.00 33.88 242 ALA A N 1
ATOM 1802 C CA . ALA A 1 242 ? 37.934 -15.258 12.993 1.00 33.88 242 ALA A CA 1
ATOM 1803 C C . ALA A 1 242 ? 37.627 -14.104 12.020 1.00 33.88 242 ALA A C 1
ATOM 1805 O O . ALA A 1 242 ? 37.714 -14.293 10.815 1.00 33.88 242 ALA A O 1
ATOM 1806 N N . GLN A 1 243 ? 37.267 -12.922 12.536 1.00 36.00 243 GLN A N 1
ATOM 1807 C CA . GLN A 1 243 ? 37.649 -11.602 11.989 1.00 36.00 243 GLN A CA 1
ATOM 1808 C C . GLN A 1 243 ? 36.966 -10.489 12.794 1.00 36.00 243 GLN A C 1
ATOM 1810 O O . GLN A 1 243 ? 36.000 -9.858 12.380 1.00 36.00 243 GLN A O 1
ATOM 1815 N N . ALA A 1 244 ? 37.484 -10.263 13.997 1.00 34.69 244 ALA A N 1
ATOM 1816 C CA . ALA A 1 244 ? 37.156 -9.112 14.825 1.00 34.69 244 ALA A CA 1
ATOM 1817 C C . ALA A 1 244 ? 38.442 -8.616 15.493 1.00 34.69 244 ALA A C 1
ATOM 1819 O O . ALA A 1 244 ? 38.612 -8.773 16.694 1.00 34.69 244 ALA A O 1
ATOM 1820 N N . ALA A 1 245 ? 39.378 -8.090 14.699 1.00 35.38 245 ALA A N 1
ATOM 1821 C CA . ALA A 1 245 ? 40.561 -7.394 15.206 1.00 35.38 245 ALA A CA 1
ATOM 1822 C C . ALA A 1 245 ? 41.319 -6.695 14.066 1.00 35.38 245 ALA A C 1
ATOM 1824 O O . ALA A 1 245 ? 42.377 -7.184 13.702 1.00 35.38 245 ALA A O 1
ATOM 1825 N N . ASP A 1 246 ? 40.804 -5.596 13.487 1.00 34.97 246 ASP A N 1
ATOM 1826 C CA . ASP A 1 246 ? 41.700 -4.652 12.776 1.00 34.97 246 ASP A CA 1
ATOM 1827 C C . ASP A 1 246 ? 41.123 -3.255 12.436 1.00 34.97 246 ASP A C 1
ATOM 1829 O O . ASP A 1 246 ? 41.242 -2.803 11.303 1.00 34.97 246 ASP A O 1
ATOM 1833 N N . ARG A 1 247 ? 40.451 -2.537 13.357 1.00 36.50 247 ARG A N 1
ATOM 1834 C CA . ARG A 1 247 ? 40.116 -1.096 13.143 1.00 36.50 247 ARG A CA 1
ATOM 1835 C C . ARG A 1 247 ? 40.103 -0.238 14.416 1.00 36.50 247 ARG A C 1
ATOM 1837 O O . ARG A 1 247 ? 39.291 0.671 14.554 1.00 36.50 247 ARG A O 1
ATOM 1844 N N . ARG A 1 248 ? 40.999 -0.505 15.368 1.00 40.50 248 ARG A N 1
ATOM 1845 C CA . ARG A 1 248 ? 41.236 0.388 16.519 1.00 40.50 248 ARG A CA 1
ATOM 1846 C C . ARG A 1 248 ? 42.722 0.702 16.636 1.00 40.50 248 ARG A C 1
ATOM 1848 O O . ARG A 1 248 ? 43.415 0.064 17.416 1.00 40.50 248 ARG A O 1
ATOM 1855 N N . ARG A 1 249 ? 43.192 1.641 15.810 1.00 32.78 249 ARG A N 1
ATOM 1856 C CA . ARG A 1 249 ? 44.450 2.396 15.965 1.00 32.78 249 ARG A CA 1
ATOM 1857 C C . ARG A 1 249 ? 44.518 3.483 14.886 1.00 32.78 249 ARG A C 1
ATOM 1859 O O . ARG A 1 249 ? 45.185 3.344 13.873 1.00 32.78 249 ARG A O 1
ATOM 1866 N N . ALA A 1 250 ? 43.756 4.544 15.105 1.00 35.88 250 ALA A N 1
ATOM 1867 C CA . ALA A 1 250 ? 44.007 5.869 14.546 1.00 35.88 250 ALA A CA 1
ATOM 1868 C C . ALA A 1 250 ? 43.401 6.849 15.550 1.00 35.88 250 ALA A C 1
ATOM 1870 O O . ALA A 1 250 ? 42.270 7.307 15.425 1.00 35.88 250 ALA A O 1
ATOM 1871 N N . ASP A 1 251 ? 44.144 6.986 16.638 1.00 34.78 251 ASP A N 1
ATOM 1872 C CA . ASP A 1 251 ? 43.896 7.871 17.756 1.00 34.78 251 ASP A CA 1
ATOM 1873 C C . ASP A 1 251 ? 44.536 9.233 17.452 1.00 34.78 251 ASP A C 1
ATOM 1875 O O . ASP A 1 251 ? 45.606 9.295 16.849 1.00 34.78 251 ASP A O 1
ATOM 1879 N N . VAL A 1 252 ? 43.903 10.281 17.982 1.00 39.72 252 VAL A N 1
ATOM 1880 C CA . VAL A 1 252 ? 44.557 11.499 18.487 1.00 39.72 252 VAL A CA 1
ATOM 1881 C C . VAL A 1 252 ? 45.037 12.509 17.435 1.00 39.72 252 VAL A C 1
ATOM 1883 O O . VAL A 1 252 ? 46.190 12.532 17.026 1.00 39.72 252 VAL A O 1
ATOM 1886 N N . HIS A 1 253 ? 44.148 13.443 17.093 1.00 35.50 253 HIS A N 1
ATOM 1887 C CA . HIS A 1 253 ? 44.389 14.882 17.267 1.00 35.50 253 HIS A CA 1
ATOM 1888 C C . HIS A 1 253 ? 43.066 15.648 17.097 1.00 35.50 253 HIS A C 1
ATOM 1890 O O . HIS A 1 253 ? 42.292 15.329 16.201 1.00 35.50 253 HIS A O 1
ATOM 1896 N N . LEU A 1 254 ? 42.868 16.679 17.932 1.00 36.72 254 LEU A N 1
ATOM 1897 C CA . LEU A 1 254 ? 41.768 17.666 17.956 1.00 36.72 254 LEU A CA 1
ATOM 1898 C C . LEU A 1 254 ? 40.620 17.376 18.936 1.00 36.72 254 LEU A C 1
ATOM 1900 O O . LEU A 1 254 ? 39.473 17.157 18.562 1.00 36.72 254 LEU A O 1
ATOM 1904 N N . ALA A 1 255 ? 40.944 17.491 20.223 1.00 34.84 255 ALA A N 1
ATOM 1905 C CA . ALA A 1 255 ? 40.021 18.021 21.219 1.00 34.84 255 ALA A CA 1
ATOM 1906 C C . ALA A 1 255 ? 40.722 19.185 21.933 1.00 34.84 255 ALA A C 1
ATOM 1908 O O . ALA A 1 255 ? 41.653 18.949 22.696 1.00 34.84 255 ALA A O 1
ATOM 1909 N N . SER A 1 256 ? 40.319 20.421 21.635 1.00 35.88 256 SER A N 1
ATOM 1910 C CA . SER A 1 256 ? 40.374 21.571 22.546 1.00 35.88 256 SER A CA 1
ATOM 1911 C C . SER A 1 256 ? 39.666 22.757 21.885 1.00 35.88 256 SER A C 1
ATOM 1913 O O . SER A 1 256 ? 39.846 22.976 20.693 1.00 35.88 256 SER A O 1
ATOM 1915 N N . GLU A 1 257 ? 38.935 23.520 22.698 1.00 35.31 257 GLU A N 1
ATOM 1916 C CA . GLU A 1 257 ? 38.361 24.850 22.427 1.00 35.31 257 GLU A CA 1
ATOM 1917 C C . GLU A 1 257 ? 36.999 24.899 21.712 1.00 35.31 257 GLU A C 1
ATOM 1919 O O . GLU A 1 257 ? 36.903 25.024 20.497 1.00 35.31 257 GLU A O 1
ATOM 1924 N N . ALA A 1 258 ? 35.925 24.845 22.505 1.00 38.69 258 ALA A N 1
ATOM 1925 C CA . ALA A 1 258 ? 34.992 25.969 22.682 1.00 38.69 258 ALA A CA 1
ATOM 1926 C C . ALA A 1 258 ? 33.777 25.482 23.486 1.00 38.69 258 ALA A C 1
ATOM 1928 O O . ALA A 1 258 ? 32.830 24.913 22.943 1.00 38.69 258 ALA A O 1
ATOM 1929 N N . ASP A 1 259 ? 33.856 25.680 24.798 1.00 36.41 259 ASP A N 1
ATOM 1930 C CA . ASP A 1 259 ? 32.699 25.671 25.686 1.00 36.41 259 ASP A CA 1
ATOM 1931 C C . ASP A 1 259 ? 32.035 27.063 25.648 1.00 36.41 259 ASP A C 1
ATOM 1933 O O . ASP A 1 259 ? 32.677 28.050 25.289 1.00 36.41 259 ASP A O 1
ATOM 1937 N N . GLU A 1 260 ? 30.780 27.116 26.093 1.00 33.88 260 GLU A N 1
ATOM 1938 C CA . GLU A 1 260 ? 30.106 28.311 26.619 1.00 33.88 260 GLU A CA 1
ATOM 1939 C C . GLU A 1 260 ? 29.407 29.282 25.632 1.00 33.88 260 GLU A C 1
ATOM 1941 O O . GLU A 1 260 ? 29.934 30.325 25.260 1.00 33.88 260 GLU A O 1
ATOM 1946 N N . ALA A 1 261 ? 28.132 28.998 25.310 1.00 34.34 261 ALA A N 1
ATOM 1947 C CA . ALA A 1 261 ? 27.040 29.981 25.446 1.00 34.34 261 ALA A CA 1
ATOM 1948 C C . ALA A 1 261 ? 25.631 29.398 25.180 1.00 34.34 261 ALA A C 1
ATOM 1950 O O . ALA A 1 261 ? 25.357 28.812 24.137 1.00 34.34 261 ALA A O 1
ATOM 1951 N N . ALA A 1 262 ? 24.721 29.748 26.095 1.00 36.06 262 ALA A N 1
ATOM 1952 C CA . ALA A 1 262 ? 23.271 29.922 25.932 1.00 36.06 262 ALA A CA 1
ATOM 1953 C C . ALA A 1 262 ? 22.325 28.711 26.103 1.00 36.06 262 ALA A C 1
ATOM 1955 O O . ALA A 1 262 ? 22.035 27.924 25.205 1.00 36.06 262 ALA A O 1
ATOM 1956 N N . ALA A 1 263 ? 21.736 28.701 27.299 1.00 39.75 263 ALA A N 1
ATOM 1957 C CA . ALA A 1 263 ? 20.532 28.001 27.712 1.00 39.75 263 ALA A CA 1
ATOM 1958 C C . ALA A 1 263 ? 19.246 28.511 27.023 1.00 39.75 263 ALA A C 1
ATOM 1960 O O . ALA A 1 263 ? 19.068 29.718 26.885 1.00 39.75 263 ALA A O 1
ATOM 1961 N N . ALA A 1 264 ? 18.313 27.596 26.720 1.00 35.53 264 ALA A N 1
ATOM 1962 C CA . ALA A 1 264 ? 16.853 27.744 26.869 1.00 35.53 264 ALA A CA 1
ATOM 1963 C C . ALA A 1 264 ? 16.141 26.415 26.513 1.00 35.53 264 ALA A C 1
ATOM 1965 O O . ALA A 1 264 ? 16.390 25.831 25.464 1.00 35.53 264 ALA A O 1
ATOM 1966 N N . ALA A 1 265 ? 15.273 25.929 27.406 1.00 39.69 265 ALA A N 1
ATOM 1967 C CA . ALA A 1 265 ? 14.543 24.652 27.325 1.00 39.69 265 ALA A CA 1
ATOM 1968 C C . ALA A 1 265 ? 13.500 24.586 26.174 1.00 39.69 265 ALA A C 1
ATOM 1970 O O . ALA A 1 265 ? 13.151 25.619 25.604 1.00 39.69 265 ALA A O 1
ATOM 1971 N N . PRO A 1 266 ? 12.918 23.401 25.876 1.00 47.19 266 PRO A N 1
ATOM 1972 C CA . PRO A 1 266 ? 11.694 23.040 26.601 1.00 47.19 266 PRO A CA 1
ATOM 1973 C C . PRO A 1 266 ? 11.598 21.572 27.053 1.00 47.19 266 PRO A C 1
ATOM 1975 O O . PRO A 1 266 ? 12.265 20.665 26.559 1.00 47.19 266 PRO A O 1
ATOM 1978 N N . ALA A 1 267 ? 10.726 21.380 28.042 1.00 45.66 267 ALA A N 1
ATOM 1979 C CA . ALA A 1 267 ? 10.426 20.137 28.733 1.00 45.66 267 ALA A CA 1
ATOM 1980 C C . ALA A 1 267 ? 10.002 18.986 27.803 1.00 45.66 267 ALA A C 1
ATOM 1982 O O . ALA A 1 267 ? 9.204 19.153 26.880 1.00 45.66 267 ALA A O 1
ATOM 1983 N N . ALA A 1 268 ? 10.499 17.791 28.120 1.00 42.06 268 ALA A N 1
ATOM 1984 C CA . ALA A 1 268 ? 10.123 16.543 27.472 1.00 42.06 268 ALA A CA 1
ATOM 1985 C C . ALA A 1 268 ? 8.620 16.233 27.664 1.00 42.06 268 ALA A C 1
ATOM 1987 O O . ALA A 1 268 ? 8.130 16.289 28.797 1.00 42.06 268 ALA A O 1
ATOM 1988 N N . PRO A 1 269 ? 7.878 15.852 26.605 1.00 52.25 269 PRO A N 1
ATOM 1989 C CA . PRO A 1 269 ? 6.496 15.422 26.745 1.00 52.25 269 PRO A CA 1
ATOM 1990 C C . PRO A 1 269 ? 6.388 14.057 27.439 1.00 52.25 269 PRO A C 1
ATOM 1992 O O . PRO A 1 269 ? 7.229 13.163 27.319 1.00 52.25 269 PRO A O 1
ATOM 1995 N N . ALA A 1 270 ? 5.315 13.937 28.214 1.00 49.06 270 ALA A N 1
ATOM 1996 C CA . ALA A 1 270 ? 5.045 12.888 29.178 1.00 49.06 270 ALA A CA 1
ATOM 1997 C C . ALA A 1 270 ? 4.946 11.474 28.570 1.00 49.06 270 ALA A C 1
ATOM 1999 O O . ALA A 1 270 ? 4.093 11.186 27.734 1.00 49.06 270 ALA A O 1
ATOM 2000 N N . ARG A 1 271 ? 5.704 10.530 29.143 1.00 50.88 271 ARG A N 1
ATOM 2001 C CA . ARG A 1 271 ? 5.608 9.067 28.931 1.00 50.88 271 ARG A CA 1
ATOM 2002 C C . ARG A 1 271 ? 4.302 8.429 29.468 1.00 50.88 271 ARG A C 1
ATOM 2004 O O . ARG A 1 271 ? 4.252 7.229 29.719 1.00 50.88 271 ARG A O 1
ATOM 2011 N N . GLY A 1 272 ? 3.243 9.211 29.686 1.00 51.38 272 GLY A N 1
ATOM 2012 C CA . GLY A 1 272 ? 2.033 8.793 30.410 1.00 51.38 272 GLY A CA 1
ATOM 2013 C C . GLY A 1 272 ? 0.903 8.217 29.552 1.00 51.38 272 GLY A C 1
ATOM 2014 O O . GLY A 1 272 ? -0.066 7.691 30.095 1.00 51.38 272 GLY A O 1
ATOM 2015 N N . TRP A 1 273 ? 0.975 8.309 28.224 1.00 57.34 273 TRP A N 1
ATOM 2016 C CA . TRP A 1 273 ? -0.216 8.043 27.413 1.00 57.34 273 TRP A CA 1
ATOM 2017 C C . TRP A 1 273 ? -0.468 6.567 27.109 1.00 57.34 273 TRP A C 1
ATOM 2019 O O . TRP A 1 273 ? -1.617 6.125 27.078 1.00 57.34 273 TRP A O 1
ATOM 2029 N N . VAL A 1 274 ? 0.600 5.781 26.988 1.00 55.31 274 VAL A N 1
ATOM 2030 C CA . VAL A 1 274 ? 0.509 4.341 26.721 1.00 55.31 274 VAL A CA 1
ATOM 2031 C C . VAL A 1 274 ? -0.267 3.631 27.841 1.00 55.31 274 VAL A C 1
ATOM 2033 O O . VAL A 1 274 ? -1.141 2.813 27.568 1.00 55.31 274 VAL A O 1
ATOM 2036 N N . SER A 1 275 ? -0.046 4.003 29.106 1.00 53.66 275 SER A N 1
ATOM 2037 C CA . SER A 1 275 ? -0.758 3.409 30.247 1.00 53.66 275 SER A CA 1
ATOM 2038 C C . SER A 1 275 ? -2.229 3.839 30.338 1.00 53.66 275 SER A C 1
ATOM 2040 O O . SER A 1 275 ? -3.072 3.043 30.754 1.00 53.66 275 SER A O 1
ATOM 2042 N N . SER A 1 276 ? -2.564 5.060 29.909 1.00 62.00 276 SER A N 1
ATOM 2043 C CA . SER A 1 276 ? -3.946 5.560 29.861 1.00 62.00 276 SER A CA 1
ATOM 2044 C C . SER A 1 276 ? -4.767 4.878 28.760 1.00 62.00 276 SER A C 1
ATOM 2046 O O . SER A 1 276 ? -5.905 4.467 28.999 1.00 62.00 276 SER A O 1
ATOM 2048 N N . LEU A 1 277 ? -4.161 4.656 27.587 1.00 56.56 277 LEU A N 1
ATOM 2049 C CA . LEU A 1 277 ? -4.774 3.900 26.493 1.00 56.56 277 LEU A CA 1
ATOM 2050 C C . LEU A 1 277 ? -5.074 2.452 26.920 1.00 56.56 277 LEU A C 1
ATOM 2052 O O . LEU A 1 277 ? -6.174 1.953 26.687 1.00 56.56 277 LEU A O 1
ATOM 2056 N N . PHE A 1 278 ? -4.145 1.803 27.633 1.00 61.88 278 PHE A N 1
ATOM 2057 C CA . PHE A 1 278 ? -4.354 0.444 28.144 1.00 61.88 278 PHE A CA 1
ATOM 2058 C C . PHE A 1 278 ? -5.414 0.351 29.244 1.00 61.88 278 PHE A C 1
ATOM 2060 O O . PHE A 1 278 ? -6.158 -0.628 29.280 1.00 61.88 278 PHE A O 1
ATOM 2067 N N . LYS A 1 279 ? -5.530 1.357 30.120 1.00 68.69 279 LYS A N 1
ATOM 2068 C CA . LYS A 1 279 ? -6.604 1.389 31.126 1.00 68.69 279 LYS A CA 1
ATOM 2069 C C . LYS A 1 279 ? -7.986 1.519 30.486 1.00 68.69 279 LYS A C 1
ATOM 2071 O O . LYS A 1 279 ? -8.911 0.860 30.945 1.00 68.69 279 LYS A O 1
ATOM 2076 N N . ARG A 1 280 ? -8.121 2.311 29.416 1.00 62.28 280 ARG A N 1
ATOM 2077 C CA . ARG A 1 280 ? -9.391 2.447 28.682 1.00 62.28 280 ARG A CA 1
ATOM 2078 C C . ARG A 1 280 ? -9.756 1.190 27.893 1.00 62.28 280 ARG A C 1
ATOM 2080 O O . ARG A 1 280 ? -10.918 0.815 27.896 1.00 62.28 280 ARG A O 1
ATOM 2087 N N . LEU A 1 281 ? -8.779 0.506 27.295 1.00 55.66 281 LEU A N 1
ATOM 2088 C CA . LEU A 1 281 ? -9.011 -0.753 26.572 1.00 55.66 281 LEU A CA 1
ATOM 2089 C C . LEU A 1 281 ? -9.370 -1.940 27.482 1.00 55.66 281 LEU A C 1
ATOM 2091 O O . LEU A 1 281 ? -9.958 -2.893 26.999 1.00 55.66 281 LEU A O 1
ATOM 2095 N N . ARG A 1 282 ? -9.031 -1.902 28.779 1.00 56.94 282 ARG A N 1
ATOM 2096 C CA . ARG A 1 282 ? -9.447 -2.926 29.761 1.00 56.94 282 ARG A CA 1
ATOM 2097 C C . ARG A 1 282 ? -10.844 -2.707 30.348 1.00 56.94 282 ARG A C 1
ATOM 2099 O O . ARG A 1 282 ? -11.328 -3.587 31.050 1.00 56.94 282 ARG A O 1
ATOM 2106 N N . ALA A 1 283 ? -11.424 -1.525 30.154 1.00 66.88 283 ALA A N 1
ATOM 2107 C CA . ALA A 1 283 ? -12.730 -1.155 30.699 1.00 66.88 283 ALA A CA 1
ATOM 2108 C C . ALA A 1 283 ? -13.878 -1.318 29.683 1.00 66.88 283 ALA A C 1
ATOM 2110 O O . ALA A 1 283 ? -15.028 -1.054 30.031 1.00 66.88 283 ALA A O 1
ATOM 2111 N N . LEU A 1 284 ? -13.552 -1.716 28.450 1.00 53.34 284 LEU A N 1
ATOM 2112 C CA . LEU A 1 284 ? -14.472 -2.110 27.381 1.00 53.34 284 LEU A CA 1
ATOM 2113 C C . LEU A 1 284 ? -14.436 -3.632 27.236 1.00 53.34 284 LEU A C 1
ATOM 2115 O O . LEU A 1 284 ? -15.504 -4.201 26.935 1.00 53.34 284 LEU A O 1
#

Organism: NCBI:txid1121388

Solvent-accessible surface area (backbone atoms only — not comparable to full-atom values): 18222 Å² total; per-residue (Å²): 142,83,83,84,80,85,85,80,74,78,79,76,76,77,74,77,78,78,80,51,28,52,56,70,72,25,48,57,30,54,49,55,47,39,46,72,71,53,47,37,27,25,42,34,44,64,86,73,60,74,48,42,29,34,37,31,46,81,79,42,28,28,20,49,73,80,31,61,60,69,59,52,29,74,42,56,49,88,48,50,40,82,41,70,52,72,80,24,68,52,83,65,89,59,70,38,57,35,46,61,54,30,24,48,36,19,41,61,47,28,75,24,31,44,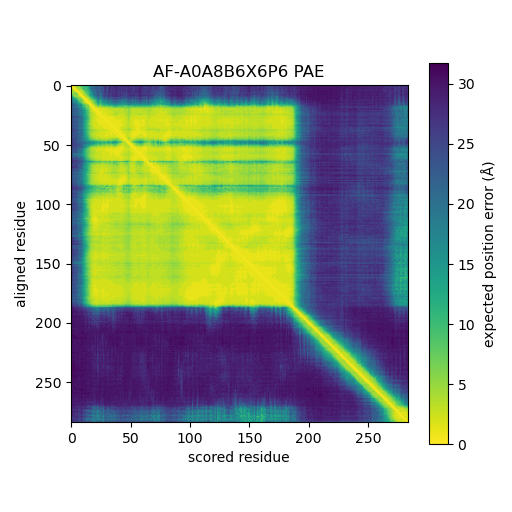44,63,95,64,54,60,74,43,27,31,28,34,79,60,83,75,70,59,96,82,42,93,75,57,75,64,49,56,56,50,51,60,46,24,54,76,42,71,38,27,51,54,54,48,31,70,75,69,68,54,56,65,42,60,51,26,11,52,48,34,11,29,50,56,34,68,31,48,47,62,72,70,60,74,70,75,72,72,77,74,76,73,78,74,80,80,81,72,80,89,78,83,86,82,86,90,80,83,84,90,78,90,80,86,88,82,82,85,85,90,81,84,88,79,90,75,89,82,82,84,84,88,81,90,88,83,93,83,88,88,82,89,87,89,86,87,77,89,84,90,86,81,91,84,83,91,84,85,90,81,87,84,84,82,82,77,91,59,56,69,64,52,54,52,54,56,63,72,75,110

Nearest PDB structures (foldseek):
  8ae6-assembly1_S  TM=7.451E-01  e=3.823E-01  Saccharomyces cerevisiae
  8jj9-assembly1_A  TM=5.593E-01  e=1.106E-01  Homo sapiens

Mean predicted aligned error: 16.84 Å

Secondary structure (DSSP, 8-state):
-----------PPPPPPPSSB-STTSHHHHHHHHHHHTS-EEEEETTS-SPPEEEETTTTEEE-TT--HHHHHHS-GGGEEEE-SHHHHSPPSS-EEHHHHHHHHHHHHTTTPPBTT--TT-EEEE-S---TTTS---HHHHHHHHHHHHS-EEHHHHHHHH---HHHHHHHHHHHHHTT-EEESSS----------------------------------------------------------S--------------------PPPPTTHHHHHHHHHT--

Radius of gyration: 31.73 Å; Cα contacts (8 Å, |Δi|>4): 313; chains: 1; bounding box: 90×105×72 Å

Sequence (284 aa):
MILNHEVSRGIAAVPARATTFEFADSLLGVLDHVERVGQPARLTLRGGRGQGMTVDPRRRLCDVAGADVDLLCAIRPEDIALSYGEEARQPMLRPRPLAELRWRIGYLGSGGLPVQGSSRFDVVRFTDWPNLSRLPHDEDCVRLLALLTRHPTSIALARSITGIEMEKINRIYAAGLAAGLVEVINRRQPLAAVPGEPANDEPVGQAPVAGGAAARALVGTAPGAGHSYSDRSARTVAGGAAQAADRRRADVHLASEADEAAAAAPAAPARGWVSSLFKRLRAL